Protein AF-A0A8J2WQ05-F1 (afdb_monomer)

Foldseek 3Di:
DDDDDDDDDDDDDDPPDDDDPPDDDPDDPPPLPQDQDAWDWDFLVRDDLPWDFAWAKKWKFKDFDDPPSYPPVDDPDPDDDDDDSVLQTFIWIWIDGPVDQKIKIKWWADDPQKITITMTIDGCVSCVSVVSTGTFDMFTGTPNRLSVLLVPQDMGGDDRLDCHHGLNSVVSSVVSRCVVGVDDGDDDPVSVPSPDD

Radius of gyration: 22.78 Å; Cα contacts (8 Å, |Δi|>4): 275; chains: 1; bounding box: 59×66×61 Å

Mean predicted aligned error: 13.57 Å

Structure (mmCIF, N/CA/C/O backbone):
data_AF-A0A8J2WQ05-F1
#
_entry.id   AF-A0A8J2WQ05-F1
#
loop_
_atom_site.group_PDB
_atom_site.id
_atom_site.type_symbol
_atom_site.label_atom_id
_atom_site.label_alt_id
_atom_site.label_comp_id
_atom_site.label_asym_id
_atom_site.label_entity_id
_atom_site.label_seq_id
_atom_site.pdbx_PDB_ins_code
_atom_site.Cartn_x
_atom_site.Cartn_y
_atom_site.Cartn_z
_atom_site.occupancy
_atom_site.B_iso_or_equiv
_atom_site.auth_seq_id
_atom_site.auth_comp_id
_atom_site.auth_asym_id
_atom_site.auth_atom_id
_atom_site.pdbx_PDB_model_num
ATOM 1 N N . MET A 1 1 ? -43.417 -48.782 31.337 1.00 37.72 1 MET A N 1
ATOM 2 C CA . MET A 1 1 ? -42.971 -50.070 30.764 1.00 37.72 1 MET A CA 1
ATOM 3 C C . MET A 1 1 ? -43.422 -50.055 29.315 1.00 37.72 1 MET A C 1
ATOM 5 O O . MET A 1 1 ? -44.623 -50.038 29.112 1.00 37.72 1 MET A O 1
ATOM 9 N N . GLY A 1 2 ? -42.560 -49.588 28.408 1.00 39.50 2 GLY A N 1
ATOM 10 C CA . GLY A 1 2 ? -41.888 -50.429 27.392 1.00 39.50 2 GLY A CA 1
ATOM 11 C C . GLY A 1 2 ? -42.752 -50.377 26.118 1.00 39.50 2 GLY A C 1
ATOM 12 O O . GLY A 1 2 ? -43.946 -50.593 26.223 1.00 39.50 2 GLY A O 1
ATOM 13 N N . ASP A 1 3 ? -42.324 -49.956 24.932 1.00 41.50 3 ASP A N 1
ATOM 14 C CA . ASP A 1 3 ? -41.034 -50.112 24.274 1.00 41.50 3 ASP A CA 1
ATOM 15 C C . ASP A 1 3 ? -40.793 -49.037 23.194 1.00 41.50 3 ASP A C 1
ATOM 17 O O . ASP A 1 3 ? -41.697 -48.332 22.746 1.00 41.50 3 ASP A O 1
ATOM 21 N N . PHE A 1 4 ? -39.521 -48.939 22.814 1.00 48.03 4 PHE A N 1
ATOM 22 C CA . PHE A 1 4 ? -38.894 -48.046 21.837 1.00 48.03 4 PHE A CA 1
ATOM 23 C C . PHE A 1 4 ? -39.338 -48.259 20.368 1.00 48.03 4 PHE A C 1
ATOM 25 O O . PHE A 1 4 ? -39.727 -49.365 19.993 1.00 48.03 4 PHE A O 1
ATOM 32 N N . PRO A 1 5 ? -39.157 -47.251 19.485 1.00 52.31 5 PRO A N 1
ATOM 33 C CA . PRO A 1 5 ? -39.332 -47.395 18.038 1.00 52.31 5 PRO A CA 1
ATOM 34 C C . PRO A 1 5 ? -38.103 -48.025 17.347 1.00 52.31 5 PRO A C 1
ATOM 36 O O . PRO A 1 5 ? -36.953 -47.713 17.665 1.00 52.31 5 PRO A O 1
ATOM 39 N N . GLN A 1 6 ? -38.345 -48.876 16.343 1.00 49.44 6 GLN A N 1
ATOM 40 C CA . GLN A 1 6 ? -37.320 -49.448 15.460 1.00 49.44 6 GLN A CA 1
ATOM 41 C C . GLN A 1 6 ? -37.088 -48.576 14.203 1.00 49.44 6 GLN A C 1
ATOM 43 O O . GLN A 1 6 ? -38.026 -48.297 13.466 1.00 49.44 6 GLN A O 1
ATOM 48 N N . LYS A 1 7 ? -35.823 -48.139 14.028 1.00 41.56 7 LYS A N 1
ATOM 49 C CA . LYS A 1 7 ? -34.893 -48.278 12.865 1.00 41.56 7 LYS A CA 1
ATOM 50 C C . LYS A 1 7 ? -35.481 -48.422 11.439 1.00 41.56 7 LYS A C 1
ATOM 52 O O . LYS A 1 7 ? -36.446 -49.139 11.263 1.00 41.56 7 LYS A O 1
ATOM 57 N N . LEU A 1 8 ? -34.857 -48.015 10.323 1.00 40.94 8 LEU A N 1
ATOM 58 C CA . LEU A 1 8 ? -33.677 -47.232 9.884 1.00 40.94 8 LEU A CA 1
ATOM 59 C C . LEU A 1 8 ? -33.658 -47.346 8.327 1.00 40.94 8 LEU A C 1
ATOM 61 O O . LEU A 1 8 ? -34.242 -48.289 7.802 1.00 40.94 8 LEU A O 1
ATOM 65 N N . LEU A 1 9 ? -32.852 -46.502 7.654 1.00 36.91 9 LEU A N 1
ATOM 66 C CA . LEU A 1 9 ? -32.380 -46.565 6.241 1.00 36.91 9 LEU A CA 1
ATOM 67 C C . LEU A 1 9 ? -33.415 -46.141 5.184 1.00 36.91 9 LEU A C 1
ATOM 69 O O . LEU A 1 9 ? -34.510 -46.674 5.135 1.00 36.91 9 L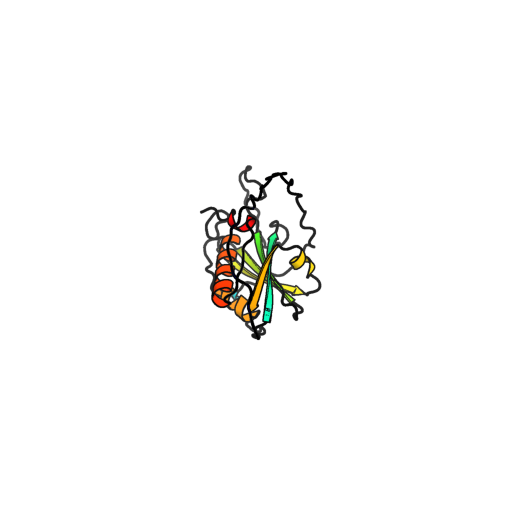EU A O 1
ATOM 73 N N . GLY A 1 10 ? -33.189 -45.134 4.336 1.00 30.39 10 GLY A N 1
ATOM 74 C CA . GLY A 1 10 ? -32.087 -44.890 3.381 1.00 30.39 10 GLY A CA 1
ATOM 75 C C . GLY A 1 10 ? -32.797 -44.716 2.014 1.00 30.39 10 GLY A C 1
ATOM 76 O O . GLY A 1 10 ? -33.845 -45.310 1.819 1.00 30.39 10 GLY A O 1
ATOM 77 N N . SER A 1 11 ? -32.448 -43.901 1.026 1.00 36.59 11 SER A N 1
ATOM 78 C CA . SER A 1 11 ? -31.229 -43.215 0.642 1.00 36.59 11 SER A CA 1
ATOM 79 C C . SER A 1 11 ? -31.604 -42.105 -0.353 1.00 36.59 11 SER A C 1
ATOM 81 O O . SER A 1 11 ? -32.565 -42.209 -1.109 1.00 36.59 11 SER A O 1
ATOM 83 N N . SER A 1 12 ? -30.787 -41.060 -0.328 1.00 40.50 12 SER A N 1
ATOM 84 C CA . SER A 1 12 ? -30.599 -39.981 -1.300 1.00 40.50 12 SER A CA 1
ATOM 85 C C . SER A 1 12 ? -30.808 -40.343 -2.779 1.00 40.50 12 SER A C 1
ATOM 87 O O . SER A 1 12 ? -30.157 -41.268 -3.247 1.00 40.50 12 SER A O 1
ATOM 89 N N . VAL A 1 13 ? -31.587 -39.532 -3.514 1.00 41.53 13 VAL A N 1
ATOM 90 C CA . VAL A 1 13 ? -31.216 -38.966 -4.832 1.00 41.53 13 VAL A CA 1
ATOM 91 C C . VAL A 1 13 ? -32.010 -37.663 -5.039 1.00 41.53 13 VAL A C 1
ATOM 93 O O . VAL A 1 13 ? -33.186 -37.694 -5.387 1.00 41.53 13 VAL A O 1
ATOM 96 N N . ALA A 1 14 ? -31.372 -36.503 -4.873 1.00 37.69 14 ALA A N 1
ATOM 97 C CA . ALA A 1 14 ? -31.880 -35.243 -5.419 1.00 37.69 14 ALA A CA 1
ATOM 98 C C . ALA A 1 14 ? -30.889 -34.745 -6.477 1.00 37.69 14 ALA A C 1
ATOM 100 O O . ALA A 1 14 ? -29.823 -34.213 -6.168 1.00 37.69 14 ALA A O 1
ATOM 101 N N . ILE A 1 15 ? -31.237 -34.982 -7.742 1.00 38.59 15 ILE A N 1
ATOM 102 C CA . ILE A 1 15 ? -30.511 -34.507 -8.921 1.00 38.59 15 ILE A CA 1
ATOM 103 C C . ILE A 1 15 ? -30.687 -32.988 -8.987 1.00 38.59 15 ILE A C 1
ATOM 105 O O . ILE A 1 15 ? -31.732 -32.481 -9.396 1.00 38.59 15 ILE A O 1
ATOM 109 N N . SER A 1 16 ? -29.658 -32.258 -8.565 1.00 35.47 16 SER A N 1
ATOM 110 C CA . SER A 1 16 ? -29.589 -30.808 -8.715 1.00 35.47 16 SER A CA 1
ATOM 111 C C . SER A 1 16 ? -29.276 -30.475 -10.175 1.00 35.47 16 SER A C 1
ATOM 113 O O . SER A 1 16 ? -28.138 -30.589 -10.635 1.00 35.47 16 SER A O 1
ATOM 115 N N . LYS A 1 17 ? -30.310 -30.109 -10.938 1.00 36.25 17 LYS A N 1
ATOM 116 C CA . LYS A 1 17 ? -30.168 -29.567 -12.292 1.00 36.25 17 LYS A CA 1
ATOM 117 C C . LYS A 1 17 ? -29.554 -28.165 -12.197 1.00 36.25 17 LYS A C 1
ATOM 119 O O . LYS A 1 17 ? -30.262 -27.189 -11.970 1.00 36.25 17 LYS A O 1
ATOM 124 N N . ARG A 1 18 ? -28.234 -28.061 -12.385 1.00 33.59 18 ARG A N 1
ATOM 125 C CA . ARG A 1 18 ? -27.563 -26.789 -12.695 1.00 33.59 18 ARG A CA 1
ATOM 126 C C . ARG A 1 18 ? -27.968 -26.355 -14.102 1.00 33.59 18 ARG A C 1
ATOM 128 O O . ARG A 1 18 ? -27.477 -26.900 -15.084 1.00 33.59 18 ARG A O 1
ATOM 135 N N . VAL A 1 19 ? -28.847 -25.363 -14.186 1.00 34.56 19 VAL A N 1
ATOM 136 C CA . VAL A 1 19 ? -29.020 -24.556 -15.395 1.00 34.56 19 VAL A CA 1
ATOM 137 C C . VAL A 1 19 ? -27.976 -23.447 -15.335 1.00 34.56 19 VAL A C 1
ATOM 139 O O . VAL A 1 19 ? -28.086 -22.510 -14.548 1.00 34.56 19 VAL A O 1
ATOM 142 N N . VAL A 1 20 ? -26.923 -23.601 -16.132 1.00 36.31 20 VAL A N 1
ATOM 143 C CA . VAL A 1 20 ? -25.937 -22.556 -16.417 1.00 36.31 20 VAL A CA 1
ATOM 144 C C . VAL A 1 20 ? -26.553 -21.646 -17.474 1.00 36.31 20 VAL A C 1
ATOM 146 O O . VAL A 1 20 ? -26.468 -21.929 -18.663 1.00 36.31 20 VAL A O 1
ATOM 149 N N . ASN A 1 21 ? -27.198 -20.563 -17.044 1.00 29.91 21 ASN A N 1
ATOM 150 C CA . ASN A 1 21 ? -27.416 -19.417 -17.920 1.00 29.91 21 ASN A CA 1
ATOM 151 C C . ASN A 1 21 ? -26.244 -18.459 -17.719 1.00 29.91 21 ASN A C 1
ATOM 153 O O . ASN A 1 21 ? -26.257 -17.599 -16.840 1.00 29.91 21 ASN A O 1
ATOM 157 N N . SER A 1 22 ? -25.210 -18.651 -18.540 1.00 39.16 22 SER A N 1
ATOM 158 C CA . SER A 1 22 ? -24.168 -17.659 -18.769 1.00 39.16 22 SER A CA 1
ATOM 159 C C . SER A 1 22 ? -24.779 -16.493 -19.545 1.00 39.16 22 SER A C 1
ATOM 161 O O . SER A 1 22 ? -24.789 -16.479 -20.776 1.00 39.16 22 SER A O 1
ATOM 163 N N . ILE A 1 23 ? -25.312 -15.514 -18.824 1.00 40.22 23 ILE A N 1
ATOM 164 C CA . ILE A 1 23 ? -25.511 -14.186 -19.389 1.00 40.22 23 ILE A CA 1
ATOM 165 C C . ILE A 1 23 ? -24.271 -13.396 -19.001 1.00 40.22 23 ILE A C 1
ATOM 167 O O . ILE A 1 23 ? -24.084 -13.016 -17.847 1.00 40.22 23 ILE A O 1
ATOM 171 N N . PHE A 1 24 ? -23.394 -13.248 -19.991 1.00 37.38 24 PHE A N 1
ATOM 172 C CA . PHE A 1 24 ? -22.322 -12.269 -20.020 1.00 37.38 24 PHE A CA 1
ATOM 173 C C . PHE A 1 24 ? -22.867 -10.930 -19.520 1.00 37.38 24 PHE A C 1
ATOM 175 O O . PHE A 1 24 ? -23.672 -10.290 -20.194 1.00 37.38 24 PHE A O 1
ATOM 182 N N . SER A 1 25 ? -22.433 -10.523 -18.331 1.00 29.38 25 SER A N 1
ATOM 183 C CA . SER A 1 25 ? -22.602 -9.149 -17.877 1.00 29.38 25 SER A CA 1
ATOM 184 C C . SER A 1 25 ? -21.551 -8.319 -18.618 1.00 29.38 25 SER A C 1
ATOM 186 O O . SER A 1 25 ? -20.358 -8.591 -18.447 1.00 29.38 25 SER A O 1
ATOM 188 N N . PRO A 1 26 ? -21.929 -7.356 -19.476 1.00 32.28 26 PRO A N 1
ATOM 189 C CA . PRO A 1 26 ? -20.953 -6.450 -20.049 1.00 32.28 26 PRO A CA 1
ATOM 190 C C . PRO A 1 26 ? -20.402 -5.608 -18.899 1.00 32.28 26 PRO A C 1
ATOM 192 O O . PRO A 1 26 ? -21.154 -4.966 -18.167 1.00 32.28 26 PRO A O 1
ATOM 195 N N . TYR A 1 27 ? -19.086 -5.672 -18.708 1.00 32.84 27 TYR A N 1
ATOM 196 C CA . TYR A 1 27 ? -18.364 -4.875 -17.728 1.00 32.84 27 TYR A CA 1
ATOM 197 C C . TYR A 1 27 ? -18.706 -3.400 -17.932 1.00 32.84 27 TYR A C 1
ATOM 199 O O . TYR A 1 27 ? -18.251 -2.768 -18.886 1.00 32.84 27 TYR A O 1
ATOM 207 N N . SER A 1 28 ? -19.513 -2.857 -17.024 1.00 29.83 28 SER A N 1
ATOM 208 C CA . SER A 1 28 ? -19.658 -1.421 -16.874 1.00 29.83 28 SER A CA 1
ATOM 209 C C . SER A 1 28 ? -18.304 -0.917 -16.393 1.00 29.83 28 SER A C 1
ATOM 211 O O . SER A 1 28 ? -17.875 -1.235 -15.285 1.00 29.83 28 SER A O 1
ATOM 213 N N . SER A 1 29 ? -17.589 -0.201 -17.255 1.00 34.53 29 SER A N 1
ATOM 214 C CA . SER A 1 29 ? -16.409 0.567 -16.884 1.00 34.53 29 SER A CA 1
ATOM 215 C C . SER A 1 29 ? -16.844 1.633 -15.883 1.00 34.53 29 SER A C 1
ATOM 217 O O . SER A 1 29 ? -17.207 2.749 -16.260 1.00 34.53 29 SER A O 1
ATOM 219 N N . SER A 1 30 ? -16.867 1.278 -14.602 1.00 30.98 30 SER A N 1
ATOM 220 C CA . SER A 1 30 ? -17.013 2.230 -13.516 1.00 30.98 30 SER A CA 1
ATOM 221 C C . SER A 1 30 ? -15.776 3.116 -13.536 1.00 30.98 30 SER A C 1
ATOM 223 O O . SER A 1 30 ? -14.727 2.751 -13.009 1.00 30.98 30 SER A O 1
ATOM 225 N N . GLN A 1 31 ? -15.899 4.266 -14.203 1.00 39.84 31 GLN A N 1
ATOM 226 C CA . GLN A 1 31 ? -15.017 5.407 -14.013 1.00 39.84 31 GLN A CA 1
ATOM 227 C C . GLN A 1 31 ? -14.812 5.567 -12.506 1.00 39.84 31 GLN A C 1
ATOM 229 O O . GLN A 1 31 ? -15.774 5.824 -11.773 1.00 39.84 31 GLN A O 1
ATOM 234 N N . SER A 1 32 ? -13.579 5.356 -12.044 1.00 45.50 32 SER A N 1
ATOM 235 C CA . SER A 1 32 ? -13.172 5.588 -10.661 1.00 45.50 32 SER A CA 1
ATOM 236 C C . SER A 1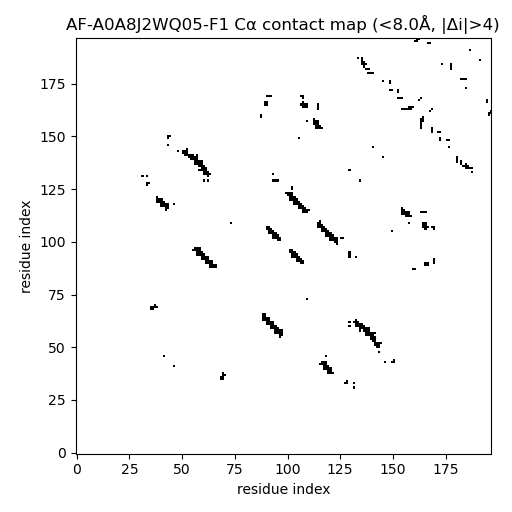 32 ? -13.363 7.078 -10.359 1.00 45.50 32 SER A C 1
ATOM 238 O O . SER A 1 32 ? -12.454 7.888 -10.488 1.00 45.50 32 SER A O 1
ATOM 240 N N . SER A 1 33 ? -14.573 7.456 -9.951 1.00 49.34 33 SER A N 1
ATOM 241 C CA . SER A 1 33 ? -14.973 8.808 -9.544 1.00 49.34 33 SER A CA 1
ATOM 242 C C . SER A 1 33 ? -14.562 9.065 -8.088 1.00 49.34 33 SER A C 1
ATOM 244 O O 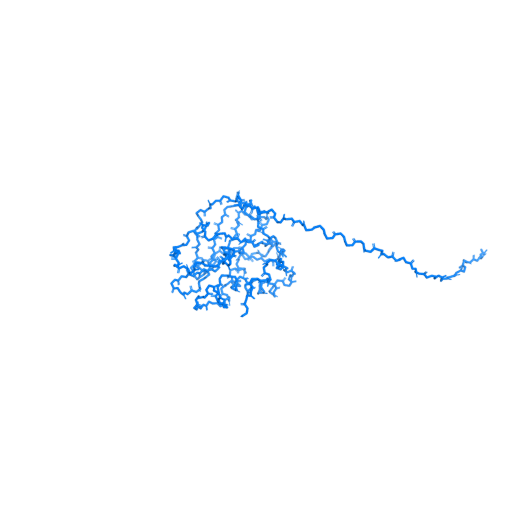. SER A 1 33 ? -15.306 9.603 -7.266 1.00 49.34 33 SER A O 1
ATOM 246 N N . ALA A 1 34 ? -13.371 8.596 -7.723 1.00 53.00 34 ALA A N 1
ATOM 247 C CA . ALA A 1 34 ? -12.722 8.953 -6.475 1.00 53.00 34 ALA A CA 1
ATOM 248 C C . ALA A 1 34 ? -11.958 10.273 -6.690 1.00 53.00 34 ALA A C 1
ATOM 250 O O . ALA A 1 34 ? -11.283 10.413 -7.710 1.00 53.00 34 ALA A O 1
ATOM 251 N N . PRO A 1 35 ? -12.050 11.243 -5.764 1.00 54.47 35 PRO A N 1
ATOM 252 C CA . PRO A 1 35 ? -11.399 12.538 -5.924 1.00 54.47 35 PRO A CA 1
ATOM 253 C C . PRO A 1 35 ? -9.880 12.384 -6.087 1.00 54.47 35 PRO A C 1
ATOM 255 O O . PRO A 1 35 ? -9.244 11.607 -5.368 1.00 54.47 35 PRO A O 1
ATOM 258 N N . SER A 1 36 ? -9.297 13.140 -7.022 1.00 55.56 36 SER A N 1
ATOM 259 C CA . SER A 1 36 ? -7.845 13.241 -7.180 1.00 55.56 36 SER A CA 1
ATOM 260 C C . SER A 1 36 ? -7.260 13.919 -5.943 1.00 55.56 36 SER A C 1
ATOM 262 O O . SER A 1 36 ? -7.611 15.062 -5.638 1.00 55.56 36 SER A O 1
ATOM 264 N N . LEU A 1 37 ? -6.365 13.240 -5.232 1.00 61.91 37 LEU A N 1
ATOM 265 C CA . LEU A 1 37 ? -5.741 13.774 -4.029 1.00 61.91 37 LEU A CA 1
ATOM 266 C C . LEU A 1 37 ? -4.264 14.025 -4.272 1.00 61.91 37 LEU A C 1
ATOM 268 O O . LEU A 1 37 ? -3.523 13.135 -4.673 1.00 61.91 37 LEU A O 1
ATOM 272 N N . LYS A 1 38 ? -3.821 15.246 -3.968 1.00 65.69 38 LYS A N 1
ATOM 273 C CA . LYS A 1 38 ? -2.395 15.565 -3.885 1.00 65.69 38 LYS A CA 1
ATOM 274 C C . LYS A 1 38 ? -1.851 15.003 -2.576 1.00 65.69 38 LYS A C 1
ATOM 276 O O . LYS A 1 38 ? -1.722 15.727 -1.592 1.00 65.69 38 LYS A O 1
ATOM 281 N N . VAL A 1 39 ? -1.589 13.701 -2.550 1.00 72.19 39 VAL A N 1
ATOM 282 C CA . VAL A 1 39 ? -0.964 13.045 -1.401 1.00 72.19 39 VAL A CA 1
ATOM 283 C C . VAL A 1 39 ? 0.538 12.991 -1.627 1.00 72.19 39 VAL A C 1
ATOM 285 O O . VAL A 1 39 ? 1.003 12.605 -2.696 1.00 72.19 39 VAL A O 1
ATOM 288 N N . LYS A 1 40 ? 1.313 13.387 -0.616 1.00 82.88 40 LYS A N 1
ATOM 289 C CA . LYS A 1 40 ? 2.764 13.215 -0.646 1.00 82.88 40 LYS A CA 1
ATOM 290 C C . LYS A 1 40 ? 3.098 11.779 -0.257 1.00 82.88 40 LYS A C 1
ATOM 292 O O . LYS A 1 40 ? 2.884 11.383 0.889 1.00 82.88 40 LYS A O 1
ATOM 297 N N . VAL A 1 41 ? 3.652 11.036 -1.203 1.00 85.62 41 VAL A N 1
ATOM 298 C CA . VAL A 1 41 ? 4.256 9.728 -0.955 1.00 85.62 41 VAL A CA 1
ATOM 299 C C . VAL A 1 41 ? 5.657 9.956 -0.396 1.00 85.62 41 VAL A C 1
ATOM 301 O O . VAL A 1 41 ? 6.418 10.775 -0.912 1.00 85.62 41 VAL A O 1
ATOM 304 N N . VAL A 1 42 ? 5.982 9.274 0.696 1.00 90.31 42 VAL A N 1
ATOM 305 C CA . VAL A 1 42 ? 7.296 9.320 1.348 1.00 90.31 42 VAL A CA 1
ATOM 306 C C . VAL A 1 42 ? 7.961 7.962 1.163 1.00 90.31 42 VAL A C 1
ATOM 308 O O . VAL A 1 42 ? 7.307 6.938 1.368 1.00 90.31 42 VAL A O 1
ATOM 311 N N . LYS A 1 43 ? 9.245 7.933 0.788 1.00 93.50 43 LYS A N 1
ATOM 312 C CA . LYS A 1 43 ? 9.999 6.678 0.640 1.00 93.50 43 LYS A CA 1
ATOM 313 C C . LYS A 1 43 ? 10.005 5.898 1.954 1.00 93.50 43 LYS A C 1
ATOM 315 O O . LYS A 1 43 ? 10.039 6.492 3.034 1.00 93.50 43 LYS A O 1
ATOM 320 N N . LEU A 1 44 ? 9.979 4.565 1.891 1.00 93.19 44 LEU A N 1
ATOM 321 C CA . LEU A 1 44 ? 9.905 3.738 3.107 1.00 93.19 44 LEU A CA 1
ATOM 322 C C . LEU A 1 44 ? 11.084 3.979 4.062 1.00 93.19 44 LEU A C 1
ATOM 324 O O . LEU A 1 44 ? 10.900 3.936 5.277 1.00 93.19 44 LEU A O 1
ATOM 328 N N . GLN A 1 45 ? 12.272 4.270 3.528 1.00 89.94 45 GLN A N 1
ATOM 329 C CA . GLN A 1 45 ? 13.485 4.556 4.303 1.00 89.94 45 GLN A CA 1
ATOM 330 C C . GLN A 1 45 ? 13.429 5.920 5.007 1.00 89.94 45 GLN A C 1
ATOM 332 O O . GLN A 1 45 ? 14.103 6.125 6.009 1.00 89.94 45 GLN A O 1
ATOM 337 N N . GLU A 1 46 ? 12.605 6.839 4.505 1.00 90.75 46 GLU A N 1
ATOM 338 C CA . GLU A 1 46 ? 12.399 8.179 5.065 1.00 90.75 46 GLU A CA 1
ATOM 339 C C . GLU A 1 46 ? 11.205 8.224 6.035 1.00 90.75 46 GLU A C 1
ATOM 341 O O . GLU A 1 46 ? 10.920 9.258 6.641 1.00 90.75 46 GLU A O 1
ATOM 346 N N . CYS A 1 47 ? 10.469 7.116 6.185 1.00 87.06 47 CYS A N 1
ATOM 347 C CA . CYS A 1 47 ? 9.321 7.053 7.079 1.00 87.06 47 CYS A CA 1
ATOM 348 C C . CYS A 1 47 ? 9.780 6.971 8.549 1.00 87.06 47 CYS A C 1
ATOM 350 O O . CYS A 1 47 ? 10.458 6.009 8.917 1.00 87.06 47 CYS A O 1
ATOM 352 N N . PRO A 1 48 ? 9.376 7.920 9.418 1.00 76.62 48 PRO A N 1
ATOM 353 C CA . PRO A 1 48 ? 9.788 7.930 10.821 1.00 76.62 48 PRO A CA 1
ATOM 354 C C . PRO A 1 48 ? 9.166 6.760 11.589 1.00 76.62 48 PRO A C 1
ATOM 356 O O . PRO A 1 48 ? 7.996 6.461 11.397 1.00 76.62 48 PRO A O 1
ATOM 359 N N . GLU A 1 49 ? 9.884 6.144 12.528 1.00 64.50 49 GLU A N 1
ATOM 360 C CA . GLU A 1 49 ? 9.391 4.980 13.293 1.00 64.50 49 GLU A CA 1
ATOM 361 C C . GLU A 1 49 ? 8.341 5.301 14.377 1.00 64.50 49 GLU A C 1
ATOM 363 O O . GLU A 1 49 ? 7.961 4.420 15.147 1.00 64.50 49 GLU A O 1
ATOM 368 N N . ILE A 1 50 ? 7.838 6.541 14.447 1.00 68.31 50 ILE A N 1
ATOM 369 C CA . ILE A 1 50 ? 6.899 7.026 15.481 1.00 68.31 50 ILE A CA 1
ATOM 370 C C . ILE A 1 50 ? 5.465 6.537 15.200 1.00 68.31 50 ILE A C 1
ATOM 372 O O . ILE A 1 50 ? 4.492 7.290 15.225 1.00 68.31 50 ILE A O 1
ATOM 376 N N . PHE A 1 51 ? 5.325 5.256 14.877 1.00 72.62 51 PHE A N 1
ATOM 377 C CA . PHE A 1 51 ? 4.038 4.616 14.689 1.00 72.62 51 PHE A CA 1
ATOM 378 C C . PHE A 1 51 ? 3.567 3.980 15.976 1.00 72.62 51 PHE A C 1
ATOM 380 O O . PHE A 1 51 ? 4.325 3.348 16.712 1.00 72.62 51 PHE A O 1
ATOM 387 N N . ASP A 1 52 ? 2.264 4.098 16.182 1.00 79.88 52 ASP A N 1
ATOM 388 C CA . ASP A 1 52 ? 1.562 3.264 17.129 1.00 79.88 52 ASP A CA 1
ATOM 389 C C . ASP A 1 52 ? 1.847 1.783 16.823 1.00 79.88 52 ASP A C 1
ATOM 391 O O . ASP A 1 52 ? 1.620 1.299 15.709 1.00 79.88 52 ASP A O 1
ATOM 395 N N . GLY A 1 53 ? 2.408 1.093 17.815 1.00 83.94 53 GLY A N 1
ATOM 396 C CA . GLY A 1 53 ? 2.753 -0.320 17.741 1.00 83.94 53 GLY A CA 1
ATOM 397 C C . GLY A 1 53 ? 1.604 -1.249 18.121 1.00 83.94 53 GLY A C 1
ATOM 398 O O . GLY A 1 53 ? 1.768 -2.456 17.972 1.00 83.94 53 GLY A O 1
ATOM 399 N N . GLN A 1 54 ? 0.471 -0.720 18.600 1.00 89.69 54 GLN A N 1
ATOM 400 C CA . GLN A 1 54 ? -0.644 -1.523 19.099 1.00 89.69 54 GLN A CA 1
ATOM 401 C C . GLN A 1 54 ? -1.363 -2.250 17.956 1.00 89.69 54 GLN A C 1
ATOM 403 O O . GLN A 1 54 ? -1.947 -1.587 17.087 1.00 89.69 54 GLN A O 1
ATOM 408 N N . PRO A 1 55 ? -1.356 -3.598 17.943 1.00 92.25 55 PRO A N 1
ATOM 409 C CA . PRO A 1 55 ? -2.098 -4.367 16.959 1.00 92.25 55 PRO A CA 1
ATOM 410 C C . PRO A 1 55 ? -3.604 -4.170 17.119 1.00 92.25 55 PRO A C 1
ATOM 412 O O . PRO A 1 55 ? -4.135 -4.113 18.227 1.00 92.25 55 PRO A O 1
ATOM 415 N N . ARG A 1 56 ? -4.300 -4.067 15.994 1.00 93.50 56 ARG A N 1
ATOM 416 C CA . ARG A 1 56 ? -5.751 -3.899 15.910 1.00 93.50 56 ARG A CA 1
ATOM 417 C C . ARG A 1 56 ? -6.240 -4.364 14.548 1.00 93.50 56 ARG A C 1
ATOM 419 O O . ARG A 1 56 ? -5.447 -4.626 13.646 1.00 93.50 56 ARG A O 1
ATOM 426 N N . GLU A 1 57 ? -7.554 -4.445 14.406 1.00 94.06 57 GLU A N 1
ATOM 427 C CA . GLU A 1 57 ? -8.169 -4.744 13.122 1.00 94.06 57 GLU A CA 1
ATOM 428 C C . GLU A 1 57 ? -7.758 -3.704 12.065 1.00 94.06 57 GLU A C 1
ATOM 430 O O . GLU A 1 57 ? -7.927 -2.496 12.261 1.00 94.06 57 GLU A O 1
ATOM 435 N N . ALA A 1 58 ? -7.225 -4.189 10.948 1.00 94.69 58 ALA A N 1
ATOM 436 C CA . ALA A 1 58 ? -6.914 -3.423 9.756 1.00 94.69 58 ALA A CA 1
ATOM 437 C C . ALA A 1 58 ? -7.655 -4.032 8.568 1.00 94.69 58 ALA A C 1
ATOM 439 O O . ALA A 1 58 ? -7.525 -5.223 8.280 1.00 94.69 58 ALA A O 1
ATOM 440 N N . LYS A 1 59 ? -8.419 -3.202 7.867 1.00 95.12 59 LYS A N 1
ATOM 441 C CA . LYS A 1 59 ? -9.104 -3.555 6.628 1.00 9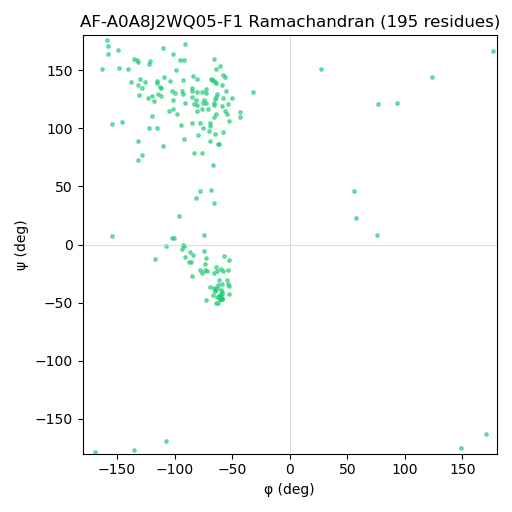5.12 59 LYS A CA 1
ATOM 442 C C . LYS A 1 59 ? -8.205 -3.189 5.458 1.00 95.12 59 LYS A C 1
ATOM 444 O O . LYS A 1 59 ? -7.692 -2.069 5.402 1.00 95.12 59 LYS A O 1
ATOM 449 N N . LEU A 1 60 ? -8.011 -4.137 4.551 1.00 95.31 60 LEU A N 1
ATOM 450 C CA . LEU A 1 60 ? -7.115 -4.021 3.411 1.00 95.31 60 LEU A CA 1
ATOM 451 C C . LEU A 1 60 ? -7.926 -4.000 2.116 1.00 95.31 60 LEU A C 1
ATOM 453 O O . LEU A 1 60 ? -8.837 -4.809 1.928 1.00 95.31 60 LEU A O 1
ATOM 457 N N . ALA A 1 61 ? -7.572 -3.091 1.216 1.00 93.31 61 ALA A N 1
ATOM 458 C CA . ALA A 1 61 ? -8.127 -3.021 -0.128 1.00 93.31 61 ALA A CA 1
ATOM 459 C C . ALA A 1 61 ? -7.031 -2.667 -1.135 1.00 93.31 61 ALA A C 1
ATOM 461 O O . ALA A 1 61 ? -6.070 -1.981 -0.789 1.00 93.31 61 ALA A O 1
ATOM 462 N N . ILE A 1 62 ? -7.174 -3.112 -2.378 1.00 91.25 62 ILE A N 1
ATOM 463 C CA . ILE A 1 62 ? -6.286 -2.725 -3.471 1.00 91.25 62 ILE A CA 1
ATOM 464 C C . ILE A 1 62 ? -6.968 -1.637 -4.274 1.00 91.25 62 ILE A C 1
ATOM 466 O O . ILE A 1 62 ? -8.118 -1.764 -4.691 1.00 91.25 62 ILE A O 1
ATOM 470 N N . ARG A 1 63 ? -6.233 -0.560 -4.514 1.00 87.75 63 ARG A N 1
ATOM 471 C CA . ARG A 1 63 ? -6.642 0.461 -5.460 1.00 87.75 63 ARG A CA 1
ATOM 472 C C . ARG A 1 63 ? -5.804 0.317 -6.717 1.00 87.75 63 ARG A C 1
ATOM 474 O O . ARG A 1 63 ? -4.598 0.546 -6.676 1.00 87.75 63 ARG A O 1
ATOM 481 N N . ALA A 1 64 ? -6.453 -0.034 -7.822 1.00 83.19 64 ALA A N 1
ATOM 482 C CA . ALA A 1 64 ? -5.886 0.172 -9.145 1.00 83.19 64 ALA A CA 1
ATOM 483 C C . ALA A 1 64 ? -6.162 1.621 -9.557 1.00 83.19 64 ALA A C 1
ATOM 485 O O . ALA A 1 64 ? -7.317 2.051 -9.583 1.00 83.19 64 ALA A O 1
ATOM 486 N N . THR A 1 65 ? -5.117 2.392 -9.828 1.00 67.69 65 THR A N 1
ATOM 487 C CA . THR A 1 65 ? -5.251 3.738 -10.385 1.00 67.69 65 THR A CA 1
ATOM 488 C C . THR A 1 65 ? -4.775 3.768 -11.824 1.00 67.69 65 THR A C 1
ATOM 490 O O . THR A 1 65 ? -3.788 3.128 -12.191 1.00 67.69 65 THR A O 1
ATOM 493 N N . ASP A 1 66 ? -5.459 4.581 -12.618 1.00 54.59 66 ASP A N 1
ATOM 494 C CA . ASP A 1 66 ? -4.837 5.255 -13.742 1.00 54.59 66 ASP A CA 1
ATOM 495 C C . ASP A 1 6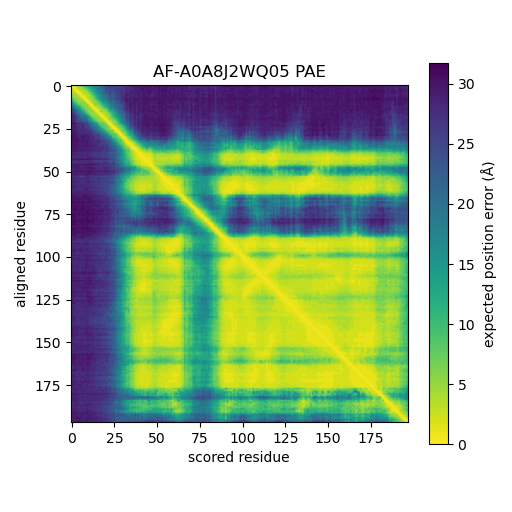6 ? -3.631 6.056 -13.219 1.00 54.59 66 ASP A C 1
ATOM 497 O O . ASP A 1 66 ? -3.708 6.751 -12.202 1.00 54.59 66 ASP A O 1
ATOM 501 N N . LEU A 1 67 ? -2.483 5.918 -13.887 1.00 44.88 67 LEU A N 1
ATOM 502 C CA . LEU A 1 67 ? -1.197 6.536 -13.523 1.00 44.88 67 LEU A CA 1
ATOM 503 C C . LEU A 1 67 ? -1.281 8.067 -13.308 1.00 44.88 67 LEU A C 1
ATOM 505 O O . LEU A 1 67 ? -0.369 8.669 -12.748 1.00 44.88 67 LEU A O 1
ATOM 509 N N . GLU A 1 68 ? -2.380 8.707 -13.714 1.00 39.69 68 GLU A N 1
ATOM 510 C CA . GLU A 1 68 ? -2.621 10.144 -13.585 1.00 39.69 68 GLU A CA 1
ATOM 511 C C . GLU A 1 68 ? -2.993 10.607 -12.165 1.00 39.69 68 GLU A C 1
ATOM 513 O O . GLU A 1 68 ? -2.764 11.772 -11.821 1.00 39.69 68 GLU A O 1
ATOM 518 N N . CYS A 1 69 ? -3.546 9.727 -11.319 1.00 41.88 69 CYS A N 1
ATOM 519 C CA . CYS A 1 69 ? -4.075 10.128 -10.007 1.00 41.88 69 CYS A CA 1
ATOM 520 C C . CYS A 1 69 ? -2.992 10.447 -8.963 1.00 41.88 69 CYS A C 1
ATOM 522 O O . CYS A 1 69 ? -3.277 11.120 -7.970 1.00 41.88 69 CYS A O 1
ATOM 524 N N . TRP A 1 70 ? -1.754 10.015 -9.198 1.00 49.47 70 TRP A N 1
ATOM 525 C CA . TRP A 1 70 ? -0.619 10.242 -8.313 1.00 49.47 70 TRP A CA 1
ATOM 526 C C . TRP A 1 70 ? 0.509 10.753 -9.189 1.00 49.47 70 TRP A C 1
ATOM 528 O O . TRP A 1 70 ? 1.275 9.973 -9.741 1.00 49.47 70 TRP A O 1
ATOM 538 N N . LYS A 1 71 ? 0.593 12.076 -9.369 1.00 39.16 71 LYS A N 1
ATOM 539 C CA . LYS A 1 71 ? 1.717 12.718 -10.066 1.00 39.16 71 LYS A CA 1
ATOM 540 C C . LYS A 1 71 ? 3.007 12.557 -9.249 1.00 39.16 71 LYS A C 1
ATOM 542 O O . LYS A 1 71 ? 3.543 13.526 -8.720 1.00 39.16 71 LYS A O 1
ATOM 547 N N . SER A 1 72 ? 3.503 11.329 -9.145 1.00 37.62 72 SER A N 1
ATOM 548 C CA . SER A 1 72 ? 4.931 11.078 -9.238 1.00 37.62 72 SER A CA 1
ATOM 549 C C . SER A 1 72 ? 5.380 11.656 -10.579 1.00 37.62 72 SER A C 1
ATOM 551 O O . SER A 1 72 ? 4.615 11.666 -11.543 1.00 37.62 72 SER A O 1
ATOM 553 N N . SER A 1 73 ? 6.579 12.213 -10.635 1.00 37.25 73 SER A N 1
ATOM 554 C CA . SER A 1 73 ? 7.190 12.895 -11.782 1.00 37.25 73 SER A CA 1
ATOM 555 C C . SER A 1 73 ? 7.470 11.981 -12.989 1.00 37.25 73 SER A C 1
ATOM 557 O O . SER A 1 73 ? 8.473 12.156 -13.679 1.00 37.25 73 SER A O 1
ATOM 559 N N . PHE A 1 74 ? 6.592 11.011 -13.242 1.00 40.69 74 PHE A N 1
ATOM 560 C CA . PHE A 1 74 ? 6.628 10.083 -14.353 1.00 40.69 74 PHE A CA 1
ATOM 561 C C . PHE A 1 74 ? 6.698 10.888 -15.647 1.00 40.69 74 PHE A C 1
ATOM 563 O O . PHE A 1 74 ? 5.774 11.622 -16.009 1.00 40.69 74 PHE A O 1
ATOM 570 N N . ARG A 1 75 ? 7.835 10.785 -16.334 1.00 40.25 75 ARG A N 1
ATOM 571 C CA . ARG A 1 75 ? 7.902 11.188 -17.731 1.00 40.25 75 ARG A CA 1
ATOM 572 C C . ARG A 1 75 ? 7.177 10.088 -18.496 1.00 40.25 75 ARG A C 1
ATOM 574 O O . ARG A 1 75 ? 7.554 8.930 -18.317 1.00 40.25 75 ARG A O 1
ATOM 581 N N . PRO A 1 76 ? 6.147 10.402 -19.296 1.00 40.00 76 PRO A N 1
ATOM 582 C CA . PRO A 1 76 ? 5.589 9.408 -20.190 1.00 40.00 76 PRO A CA 1
ATOM 583 C C . PRO A 1 76 ? 6.741 8.899 -21.055 1.00 40.00 76 PRO A C 1
ATOM 585 O O . PRO A 1 76 ? 7.364 9.670 -21.784 1.00 40.00 76 PRO A O 1
ATOM 588 N N . VAL A 1 77 ? 7.084 7.623 -20.897 1.00 45.16 77 VAL A N 1
ATOM 589 C CA . VAL A 1 77 ? 7.924 6.937 -21.869 1.00 45.16 77 VAL A CA 1
ATOM 590 C C . VAL A 1 77 ? 7.089 6.911 -23.142 1.00 45.16 77 VAL A C 1
ATOM 592 O O . VAL A 1 77 ? 5.931 6.502 -23.098 1.00 45.16 77 VAL A O 1
ATOM 595 N N . GLU A 1 78 ? 7.631 7.421 -24.245 1.00 39.84 78 GLU A N 1
ATOM 596 C CA . GLU A 1 78 ? 7.007 7.285 -25.560 1.00 39.84 78 GLU A CA 1
ATOM 597 C C . GLU A 1 78 ? 6.850 5.785 -25.853 1.00 39.84 78 GLU A C 1
ATOM 599 O O . GLU A 1 78 ? 7.809 5.111 -26.229 1.00 39.84 78 GLU A O 1
ATOM 604 N N . GLU A 1 79 ? 5.663 5.231 -25.589 1.00 49.31 79 GLU A N 1
ATOM 605 C CA . GLU A 1 79 ? 5.369 3.829 -25.863 1.00 49.31 79 GLU A CA 1
ATOM 606 C C . GLU A 1 79 ? 4.949 3.623 -27.327 1.00 49.31 79 GLU A C 1
ATOM 608 O O . GLU A 1 79 ? 4.263 4.465 -27.919 1.00 49.31 79 GLU A O 1
ATOM 613 N N . PRO A 1 80 ? 5.333 2.480 -27.924 1.00 41.88 80 PRO A N 1
ATOM 614 C CA . PRO A 1 80 ? 4.891 2.082 -29.249 1.00 41.88 80 PRO A CA 1
ATOM 615 C C . PRO A 1 80 ? 3.374 1.845 -29.270 1.00 41.88 80 PRO A C 1
ATOM 617 O O . PRO A 1 80 ? 2.780 1.250 -28.376 1.00 41.88 80 PRO A O 1
ATOM 620 N N . SER A 1 81 ? 2.759 2.311 -30.349 1.00 44.31 81 SER A N 1
ATOM 621 C CA . SER A 1 81 ? 1.331 2.560 -30.552 1.00 44.31 81 SER A CA 1
ATOM 622 C C . SER A 1 81 ? 0.400 1.331 -30.612 1.00 44.31 81 SER A C 1
ATOM 624 O O . SER A 1 81 ? -0.417 1.258 -31.528 1.00 44.31 81 SER A O 1
ATOM 626 N N . ASN A 1 82 ? 0.491 0.348 -29.704 1.00 47.03 82 ASN A N 1
ATOM 627 C CA . ASN A 1 82 ? -0.434 -0.802 -29.755 1.00 47.03 82 ASN A CA 1
ATOM 628 C C . ASN A 1 82 ? -0.727 -1.558 -28.446 1.00 47.03 82 ASN A C 1
ATOM 630 O O . ASN A 1 82 ? -1.385 -2.598 -28.487 1.00 47.03 82 ASN A O 1
ATOM 634 N N . THR A 1 83 ? -0.271 -1.085 -27.289 1.00 46.81 83 THR A N 1
ATOM 635 C CA . THR A 1 83 ? -0.634 -1.677 -25.993 1.00 46.81 83 THR A CA 1
ATOM 636 C C . THR A 1 83 ? -1.967 -1.101 -25.509 1.00 46.81 83 THR A C 1
ATOM 638 O O . THR A 1 83 ? -2.143 0.114 -25.468 1.00 46.81 83 THR A O 1
ATOM 641 N N . ASP A 1 84 ? -2.934 -1.969 -25.173 1.00 45.25 84 ASP A N 1
ATOM 642 C CA . ASP A 1 84 ? -4.199 -1.564 -24.538 1.00 45.25 84 ASP A CA 1
ATOM 643 C C . ASP A 1 84 ? -3.861 -0.671 -23.327 1.00 45.25 84 ASP A C 1
ATOM 645 O O . ASP A 1 84 ? -3.077 -1.103 -22.483 1.00 45.25 84 ASP A O 1
ATOM 649 N N . PRO A 1 85 ? -4.406 0.551 -23.198 1.00 43.50 85 PRO A N 1
ATOM 650 C CA . PRO A 1 85 ? -4.138 1.441 -22.063 1.00 43.50 85 PRO A CA 1
ATOM 651 C C . PRO A 1 85 ? -4.475 0.826 -20.689 1.00 43.50 85 PRO A C 1
ATOM 653 O O . PRO A 1 85 ? -4.081 1.364 -19.656 1.00 43.50 85 PRO A O 1
ATOM 656 N N . LYS A 1 86 ? -5.155 -0.330 -20.646 1.00 48.09 86 LYS A N 1
ATOM 657 C CA . LYS A 1 86 ? -5.303 -1.168 -19.444 1.00 48.09 86 LYS A CA 1
ATOM 658 C C . LYS A 1 86 ? -4.034 -1.928 -19.024 1.00 48.09 86 LYS A C 1
ATOM 660 O O . LYS A 1 86 ? -4.032 -2.501 -17.938 1.00 48.09 86 LYS A O 1
ATOM 665 N N . ALA A 1 87 ? -2.992 -1.982 -19.853 1.00 51.19 87 ALA A N 1
ATOM 666 C CA . ALA A 1 87 ? -1.888 -2.932 -19.708 1.00 51.19 87 ALA A CA 1
ATOM 667 C C . ALA A 1 87 ? -0.925 -2.625 -18.552 1.00 51.19 87 ALA A C 1
ATOM 669 O O . ALA A 1 87 ? -0.263 -3.541 -18.073 1.00 51.19 87 ALA A O 1
ATOM 670 N N . ILE A 1 88 ? -0.859 -1.383 -18.061 1.00 61.31 88 ILE A N 1
ATOM 671 C CA . ILE A 1 88 ? 0.036 -1.021 -16.951 1.00 61.31 88 ILE A CA 1
ATOM 672 C C . ILE A 1 88 ? -0.756 -0.230 -15.910 1.00 61.31 88 ILE A C 1
ATOM 674 O O . ILE A 1 88 ? -0.647 0.987 -15.781 1.00 61.31 88 ILE A O 1
ATOM 678 N N . GLN A 1 89 ? -1.619 -0.936 -15.182 1.00 72.69 89 GLN A N 1
ATOM 679 C CA . GLN A 1 89 ? -2.301 -0.362 -14.025 1.00 72.69 89 GLN A CA 1
ATOM 680 C C . GLN A 1 89 ? -1.323 -0.203 -12.868 1.00 72.69 89 GLN A C 1
ATOM 682 O O . GLN A 1 89 ? -0.610 -1.141 -12.511 1.00 72.69 89 GLN A O 1
ATOM 687 N N . HIS A 1 90 ? -1.347 0.958 -12.229 1.00 84.38 90 HIS A N 1
ATOM 688 C CA . HIS A 1 90 ? -0.610 1.164 -10.994 1.00 84.38 90 HIS A CA 1
ATOM 689 C C . HIS A 1 90 ? -1.438 0.683 -9.808 1.00 84.38 90 HIS A C 1
ATOM 691 O O . HIS A 1 90 ? -2.624 1.010 -9.721 1.00 84.38 90 HIS A O 1
ATOM 697 N N . TRP A 1 91 ? -0.845 -0.102 -8.908 1.00 89.62 91 TRP A N 1
ATOM 698 C CA . TRP A 1 91 ? -1.554 -0.650 -7.752 1.00 89.62 91 TRP A CA 1
ATOM 699 C C . TRP A 1 91 ? -0.988 -0.111 -6.441 1.00 89.62 91 TRP A C 1
ATOM 701 O O . TRP A 1 91 ? 0.225 -0.059 -6.241 1.00 89.62 91 TRP A O 1
ATOM 711 N N . ALA A 1 92 ? -1.891 0.207 -5.517 1.00 92.00 92 ALA A N 1
ATOM 712 C CA . ALA A 1 92 ? -1.563 0.581 -4.150 1.00 92.00 92 ALA A CA 1
ATOM 713 C C . ALA A 1 92 ? -2.406 -0.223 -3.152 1.00 92.00 92 ALA A C 1
ATOM 715 O O . ALA A 1 92 ? -3.599 -0.455 -3.368 1.00 92.00 92 ALA A O 1
ATOM 716 N N . LEU A 1 93 ? -1.803 -0.601 -2.024 1.00 94.69 93 LEU A N 1
ATOM 717 C CA . LEU A 1 93 ? -2.530 -1.120 -0.868 1.00 94.69 93 LEU A CA 1
ATOM 718 C C . LEU A 1 93 ? -3.095 0.055 -0.077 1.00 94.69 93 LEU A C 1
ATOM 720 O O . LEU A 1 93 ? -2.345 0.914 0.387 1.00 94.69 93 LEU A O 1
ATOM 724 N N . VAL A 1 94 ? -4.405 0.041 0.138 1.00 94.25 94 VAL A N 1
ATOM 725 C CA . VAL A 1 94 ? -5.120 0.952 1.028 1.00 94.25 94 VAL A CA 1
ATOM 726 C C . VAL A 1 94 ? -5.415 0.224 2.332 1.00 94.25 94 VAL A C 1
ATOM 728 O O . VAL A 1 94 ? -6.043 -0.835 2.345 1.00 94.25 94 VAL A O 1
ATOM 731 N N . VAL A 1 95 ? -4.973 0.806 3.441 1.00 95.19 95 VAL A N 1
ATOM 732 C CA . VAL A 1 95 ? -5.144 0.251 4.783 1.00 95.19 95 VAL A CA 1
ATOM 733 C C . VAL A 1 95 ? -5.969 1.203 5.624 1.00 95.19 95 VAL A C 1
ATOM 735 O O . VAL A 1 95 ? -5.596 2.361 5.840 1.00 95.19 95 VAL A O 1
ATOM 738 N N . TYR A 1 96 ? -7.065 0.682 6.156 1.00 93.94 96 TYR A N 1
ATOM 739 C CA . TYR A 1 96 ? -7.955 1.397 7.051 1.00 93.94 96 TYR A CA 1
ATOM 740 C C . TYR A 1 96 ? -8.034 0.697 8.410 1.00 93.94 96 TYR A C 1
ATOM 742 O O . TYR A 1 96 ? -8.329 -0.491 8.500 1.00 93.94 96 TYR A O 1
ATOM 750 N N . PHE A 1 97 ? -7.811 1.455 9.481 1.00 93.44 97 PHE A N 1
ATOM 751 C CA . PHE A 1 97 ? -8.019 1.003 10.854 1.00 93.44 97 PHE A CA 1
ATOM 752 C C . PHE A 1 97 ? -9.345 1.578 11.371 1.00 93.44 97 PHE A C 1
ATOM 754 O O . PHE A 1 97 ? -9.418 2.799 11.500 1.00 93.44 97 PHE A O 1
ATOM 761 N N . PRO A 1 98 ? -10.367 0.766 11.715 1.00 90.31 98 PRO A N 1
ATOM 762 C CA . PRO A 1 98 ? -11.697 1.259 12.090 1.00 90.31 98 PRO A CA 1
ATOM 763 C C . PRO A 1 98 ? -11.745 2.295 13.214 1.00 90.31 98 PRO A C 1
ATOM 765 O O . PRO A 1 98 ? -12.560 3.211 13.184 1.00 90.31 98 PRO A O 1
ATOM 768 N N . LEU A 1 99 ? -10.840 2.178 14.185 1.00 86.44 99 LEU A N 1
ATOM 769 C CA . LEU A 1 99 ? -10.717 3.113 15.309 1.00 86.44 99 LEU A CA 1
ATOM 770 C C . LEU A 1 99 ? -9.725 4.260 15.036 1.00 86.44 99 LEU A C 1
ATOM 772 O O . LEU A 1 99 ? -9.497 5.113 15.891 1.00 86.44 99 LEU A O 1
ATOM 776 N N . GLY A 1 100 ? -9.090 4.262 13.864 1.00 84.31 100 GLY A N 1
ATOM 777 C CA . GLY A 1 100 ? -8.100 5.244 13.447 1.00 84.31 100 GLY A CA 1
ATOM 778 C C . GLY A 1 100 ? -8.709 6.415 12.677 1.00 84.31 100 GLY A C 1
ATOM 779 O O . GLY A 1 100 ? -9.777 6.318 12.082 1.00 84.31 100 GLY A O 1
ATOM 780 N N . LYS A 1 101 ? -7.979 7.535 12.650 1.00 88.44 101 LYS A N 1
ATOM 781 C CA . LYS A 1 101 ? -8.328 8.741 11.873 1.00 88.44 101 LYS A CA 1
ATOM 782 C C . LYS A 1 101 ? -7.515 8.889 10.584 1.00 88.44 101 LYS A C 1
ATOM 784 O O . LYS A 1 101 ? -7.597 9.921 9.923 1.00 88.44 101 LYS A O 1
ATOM 789 N N . ILE A 1 102 ? -6.692 7.892 10.262 1.00 90.19 102 ILE A N 1
ATOM 790 C CA . ILE A 1 102 ? -5.744 7.927 9.150 1.00 90.19 102 ILE A CA 1
ATOM 791 C C . ILE A 1 102 ? -5.937 6.679 8.297 1.00 90.19 102 ILE A C 1
ATOM 793 O O . ILE A 1 102 ? -6.031 5.567 8.820 1.00 90.19 102 ILE A O 1
ATOM 797 N N . ILE A 1 103 ? -5.959 6.885 6.985 1.00 91.81 103 ILE A N 1
ATOM 798 C CA . ILE A 1 103 ? -5.876 5.833 5.977 1.00 91.81 103 ILE A CA 1
ATOM 799 C C . ILE A 1 103 ? -4.447 5.836 5.447 1.00 91.81 103 ILE A C 1
ATOM 801 O O . ILE A 1 103 ? -3.890 6.894 5.139 1.00 91.81 103 ILE A O 1
ATOM 805 N N . HIS A 1 104 ? -3.845 4.655 5.378 1.00 93.25 104 HIS A N 1
ATOM 806 C CA . HIS A 1 104 ? -2.477 4.482 4.911 1.00 93.25 104 HIS A CA 1
ATOM 807 C C . HIS A 1 104 ? -2.478 3.907 3.499 1.00 93.25 104 HIS A C 1
ATOM 809 O O . HIS A 1 104 ? -3.269 3.021 3.191 1.00 93.25 104 HIS A O 1
ATOM 815 N N . PHE A 1 105 ? -1.561 4.394 2.673 1.00 93.50 105 PHE A N 1
ATOM 816 C CA . PHE A 1 105 ? -1.292 3.877 1.337 1.00 93.50 105 PHE A CA 1
ATOM 817 C C . PHE A 1 105 ? 0.113 3.311 1.315 1.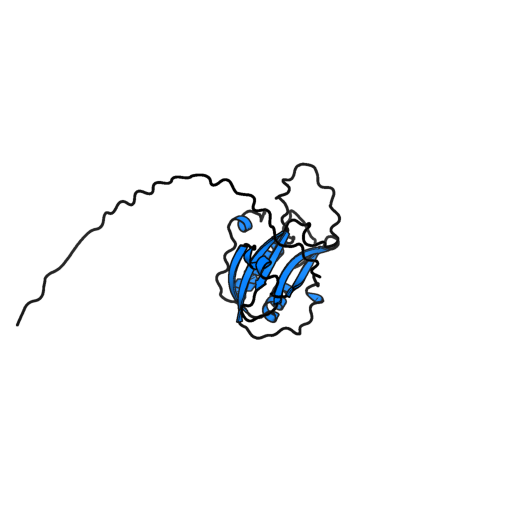00 93.50 105 PHE A C 1
ATOM 819 O O . PHE A 1 105 ? 1.011 3.916 1.905 1.00 93.50 105 PHE A O 1
ATOM 826 N N . PHE A 1 106 ? 0.291 2.189 0.631 1.00 94.56 106 PHE A N 1
ATOM 827 C CA . PHE A 1 106 ? 1.596 1.629 0.312 1.00 94.56 106 PHE A CA 1
ATOM 828 C C . PHE A 1 106 ? 1.640 1.298 -1.171 1.00 94.56 106 PHE A C 1
ATOM 830 O O . PHE A 1 106 ? 0.750 0.615 -1.677 1.00 94.56 106 PHE A O 1
ATOM 837 N N . GLU A 1 107 ? 2.671 1.771 -1.854 1.00 92.88 107 GLU A N 1
ATOM 838 C CA . GLU A 1 107 ? 2.835 1.571 -3.291 1.00 92.88 107 GLU A CA 1
ATOM 839 C C . GLU A 1 107 ? 4.314 1.500 -3.663 1.00 92.88 107 GLU A C 1
ATOM 841 O O . GLU A 1 107 ? 5.164 2.095 -2.990 1.00 92.88 107 GLU A O 1
ATOM 846 N N . GLY A 1 108 ? 4.598 0.772 -4.742 1.00 91.69 108 GLY A N 1
ATOM 847 C CA . GLY A 1 108 ? 5.878 0.824 -5.438 1.00 91.69 108 GLY A CA 1
ATOM 848 C C . GLY A 1 108 ? 5.779 1.721 -6.669 1.00 91.69 108 GLY A C 1
ATOM 849 O O . GLY A 1 108 ? 4.708 1.801 -7.252 1.00 91.69 108 GLY A O 1
ATOM 850 N N . TRP A 1 109 ? 6.852 2.383 -7.093 1.00 90.19 109 TRP A N 1
ATOM 851 C CA . TRP A 1 109 ? 6.889 3.179 -8.331 1.00 90.19 109 TRP A CA 1
ATOM 852 C C . TRP A 1 109 ? 8.291 3.187 -8.945 1.00 90.19 109 TRP A C 1
ATOM 854 O O . TRP A 1 109 ? 9.262 2.792 -8.300 1.00 90.19 109 TRP A O 1
ATOM 864 N N . ASP A 1 110 ? 8.392 3.642 -10.192 1.00 89.06 110 ASP A N 1
ATOM 865 C CA . ASP A 1 110 ? 9.676 3.891 -10.850 1.00 89.06 110 ASP A CA 1
ATOM 866 C C . ASP A 1 110 ? 10.266 5.242 -10.421 1.00 89.06 110 ASP A C 1
ATOM 868 O O . ASP A 1 110 ? 9.655 6.291 -10.639 1.00 89.06 110 ASP A O 1
ATOM 872 N N . ASP A 1 111 ? 11.455 5.216 -9.829 1.00 87.81 111 ASP A N 1
ATOM 873 C CA . ASP A 1 111 ? 12.274 6.390 -9.538 1.00 87.81 111 ASP A CA 1
ATOM 874 C C . ASP A 1 111 ? 13.630 6.211 -10.225 1.00 87.81 111 ASP A C 1
ATOM 876 O O . ASP A 1 111 ? 14.496 5.473 -9.749 1.00 87.81 111 ASP A O 1
ATOM 880 N N . ASP A 1 112 ? 13.789 6.857 -11.378 1.00 89.12 112 ASP A N 1
ATOM 881 C CA . ASP A 1 112 ? 15.013 6.825 -12.189 1.00 89.12 112 ASP A CA 1
ATOM 882 C C . ASP A 1 112 ? 15.473 5.400 -12.573 1.00 89.12 112 ASP A C 1
ATOM 884 O O . ASP A 1 112 ? 16.636 5.011 -12.434 1.00 89.12 112 ASP A O 1
ATOM 888 N N . GLY A 1 113 ? 14.531 4.566 -13.030 1.00 87.62 113 GLY A N 1
ATOM 889 C CA . GLY A 1 113 ? 14.790 3.185 -13.437 1.00 87.62 113 GLY A CA 1
ATOM 890 C C . GLY A 1 113 ? 14.988 2.222 -12.265 1.00 87.62 113 GLY A C 1
ATOM 891 O O . GLY A 1 113 ? 15.379 1.068 -12.479 1.00 87.62 113 GLY A O 1
ATOM 892 N N . GLN A 1 114 ? 14.745 2.665 -11.029 1.00 92.00 114 GLN A N 1
ATOM 893 C CA . GLN A 1 114 ? 14.757 1.840 -9.826 1.00 92.00 114 GLN A CA 1
ATOM 894 C C . GLN A 1 114 ? 13.358 1.779 -9.225 1.00 92.00 114 GLN A C 1
ATOM 896 O O . GLN A 1 114 ? 12.731 2.798 -8.953 1.00 92.00 114 GLN A O 1
ATOM 901 N N . LEU A 1 115 ? 12.894 0.565 -8.944 1.00 91.81 115 LEU A N 1
ATOM 902 C CA . LEU A 1 115 ? 11.691 0.342 -8.167 1.00 91.81 115 LEU A CA 1
ATOM 903 C C . LEU A 1 115 ? 11.928 0.886 -6.760 1.00 91.81 115 LEU A C 1
ATOM 905 O O . LEU A 1 115 ? 12.732 0.342 -6.004 1.00 91.81 115 LEU A O 1
ATOM 909 N N . GLN A 1 116 ? 11.215 1.943 -6.411 1.00 94.25 116 GLN A N 1
ATOM 910 C CA . GLN A 1 116 ? 11.099 2.429 -5.047 1.00 94.25 116 GLN A CA 1
ATOM 911 C C . GLN A 1 116 ? 9.766 1.993 -4.474 1.00 94.25 116 GLN A C 1
ATOM 913 O O . GLN A 1 116 ? 8.852 1.611 -5.200 1.00 94.25 116 GLN A O 1
ATOM 918 N N . ALA A 1 117 ? 9.663 2.071 -3.156 1.00 94.25 117 ALA A N 1
ATOM 919 C CA . ALA A 1 117 ? 8.405 1.916 -2.467 1.00 94.25 117 ALA A CA 1
ATOM 920 C C . ALA A 1 117 ? 8.264 2.986 -1.403 1.00 94.25 117 ALA A C 1
ATOM 922 O O . ALA A 1 117 ? 9.237 3.591 -0.930 1.00 94.25 117 ALA A O 1
ATOM 923 N N . GLY A 1 118 ? 7.027 3.212 -1.003 1.00 93.31 118 GLY A N 1
ATOM 924 C CA . GLY A 1 118 ? 6.719 4.308 -0.120 1.00 93.31 118 GLY A CA 1
ATOM 925 C C . GLY A 1 118 ? 5.320 4.236 0.416 1.00 93.31 118 GLY A C 1
ATOM 926 O O . GLY A 1 118 ? 4.561 3.289 0.202 1.00 93.31 118 GLY A O 1
ATOM 927 N N . ARG A 1 119 ? 5.037 5.264 1.197 1.00 92.38 119 ARG A N 1
ATOM 928 C CA . ARG A 1 119 ? 3.858 5.336 2.022 1.00 92.38 119 ARG A CA 1
ATOM 929 C C . ARG A 1 119 ? 3.261 6.719 1.947 1.00 92.38 119 ARG A C 1
ATOM 931 O O . ARG A 1 119 ? 3.965 7.725 2.039 1.00 92.38 119 ARG A O 1
ATOM 938 N N . ALA A 1 120 ? 1.945 6.749 1.896 1.00 90.44 120 ALA A N 1
ATOM 939 C CA . ALA A 1 120 ? 1.159 7.959 2.005 1.00 90.44 120 ALA A CA 1
ATOM 940 C C . ALA A 1 120 ? 0.173 7.834 3.174 1.00 90.44 120 ALA A C 1
ATOM 942 O O . ALA A 1 120 ? -0.193 6.736 3.600 1.00 90.44 120 ALA A O 1
ATOM 943 N N . GLN A 1 121 ? -0.241 8.972 3.722 1.00 90.50 121 GLN A N 1
ATOM 944 C CA . GLN A 1 121 ? -1.275 9.047 4.749 1.00 90.50 121 GLN A CA 1
ATOM 945 C C . GLN A 1 121 ? -2.281 10.113 4.360 1.00 90.50 121 GLN A C 1
ATOM 947 O O . GLN A 1 121 ? -1.895 11.210 3.958 1.00 90.50 121 GLN A O 1
ATOM 952 N N . ILE A 1 122 ? -3.560 9.804 4.537 1.00 87.56 122 ILE A N 1
ATOM 953 C CA . ILE A 1 122 ? -4.644 10.773 4.387 1.00 87.56 122 ILE A CA 1
ATOM 954 C C . ILE A 1 122 ? -5.591 10.693 5.578 1.00 87.56 122 ILE A C 1
ATOM 956 O O . ILE A 1 122 ? -5.669 9.671 6.265 1.00 87.56 122 ILE A O 1
ATOM 960 N N . ALA A 1 123 ? -6.318 11.781 5.815 1.00 88.06 123 ALA A N 1
ATOM 961 C CA . ALA A 1 123 ? -7.348 11.830 6.839 1.00 88.06 123 ALA A CA 1
ATOM 962 C C . ALA A 1 123 ? -8.502 10.862 6.524 1.00 88.06 123 ALA A C 1
ATOM 964 O O . ALA A 1 123 ? -8.822 10.600 5.364 1.00 88.06 123 ALA A O 1
ATOM 965 N N . PHE A 1 124 ? -9.159 10.365 7.570 1.00 87.00 124 PHE A N 1
ATOM 966 C CA . PHE A 1 124 ? -10.309 9.463 7.466 1.00 87.00 124 PHE A CA 1
ATOM 967 C C . PHE A 1 124 ? -11.501 10.054 6.693 1.00 87.00 124 PHE A C 1
ATOM 969 O O . PHE A 1 124 ? -12.299 9.306 6.144 1.00 87.00 124 PHE A O 1
ATOM 976 N N . GLU A 1 125 ? -11.592 11.379 6.568 1.00 87.19 125 GLU A N 1
ATOM 977 C CA . GLU A 1 125 ? -12.588 12.072 5.731 1.00 87.19 125 GLU A CA 1
ATOM 978 C C . GLU A 1 125 ? -12.594 11.575 4.272 1.00 87.19 125 GLU A C 1
ATOM 980 O O . GLU A 1 125 ? -13.602 11.662 3.580 1.00 87.19 125 GLU A O 1
ATOM 985 N N . TYR A 1 126 ? -11.491 10.971 3.824 1.00 83.31 126 TYR A N 1
ATOM 986 C CA . TYR A 1 126 ? -11.336 10.383 2.498 1.00 83.31 126 TYR A CA 1
ATOM 987 C C . TYR A 1 126 ? -11.609 8.868 2.451 1.00 83.31 126 TYR A C 1
ATOM 989 O O . TYR A 1 126 ? -11.117 8.173 1.559 1.00 83.31 126 TYR A O 1
ATOM 997 N N . ILE A 1 127 ? -12.399 8.331 3.389 1.00 88.50 127 ILE A N 1
ATOM 998 C CA . ILE A 1 127 ? -12.753 6.900 3.455 1.00 88.50 127 ILE A CA 1
ATOM 999 C C . ILE A 1 127 ? -13.447 6.377 2.196 1.00 88.50 127 ILE A C 1
ATOM 1001 O O . ILE A 1 127 ? -13.343 5.192 1.885 1.00 88.50 127 ILE A O 1
ATOM 1005 N N . GLU A 1 128 ? -14.074 7.249 1.405 1.00 87.25 128 GLU A N 1
ATOM 1006 C CA . GLU A 1 128 ? -14.610 6.874 0.096 1.00 87.25 128 GLU A CA 1
ATOM 1007 C C . GLU A 1 128 ? -13.572 6.228 -0.822 1.00 87.25 128 GLU A C 1
ATOM 1009 O O . GLU A 1 128 ? -13.932 5.381 -1.634 1.00 87.25 128 GLU A O 1
ATOM 1014 N N . ILE A 1 129 ? -12.291 6.587 -0.690 1.00 85.25 129 ILE A N 1
ATOM 1015 C CA . ILE A 1 129 ? -11.222 5.935 -1.447 1.00 85.25 129 ILE A CA 1
ATOM 1016 C C . ILE A 1 129 ? -11.175 4.447 -1.130 1.00 85.25 129 ILE A C 1
ATOM 1018 O O . ILE A 1 129 ? -11.107 3.633 -2.046 1.00 85.25 129 ILE A O 1
ATOM 1022 N N . PHE A 1 130 ? -11.218 4.099 0.155 1.00 88.06 130 PHE A N 1
ATOM 1023 C CA . PHE A 1 130 ? -11.233 2.709 0.582 1.00 88.06 130 PHE A CA 1
ATOM 1024 C C . PHE A 1 130 ? -12.497 2.007 0.077 1.00 88.06 130 PHE A C 1
ATOM 1026 O O . PHE A 1 130 ? -12.407 0.926 -0.488 1.00 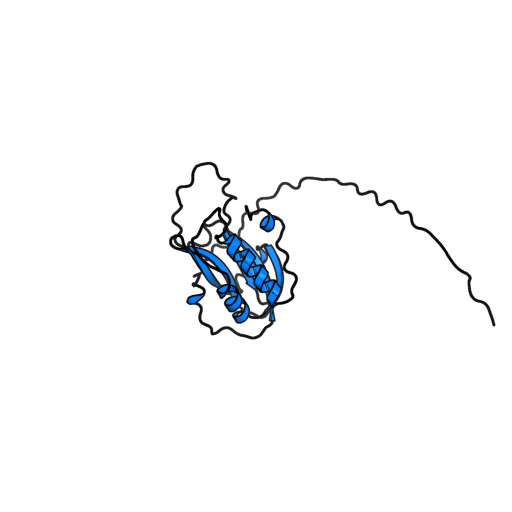88.06 130 PHE A O 1
ATOM 1033 N N . ASN A 1 131 ? -13.661 2.652 0.201 1.00 87.75 131 ASN A N 1
ATOM 1034 C CA . ASN A 1 131 ? -14.942 2.075 -0.223 1.00 87.75 131 ASN A CA 1
ATOM 1035 C C . ASN A 1 131 ? -15.048 1.860 -1.744 1.00 87.75 131 ASN A C 1
ATOM 1037 O O . ASN A 1 131 ? -15.839 1.032 -2.183 1.00 87.75 131 ASN A O 1
ATOM 1041 N N . LYS A 1 132 ? -14.280 2.612 -2.541 1.00 87.62 132 LYS A N 1
ATOM 1042 C CA . LYS A 1 132 ? -14.173 2.471 -4.004 1.00 87.62 132 LYS A CA 1
ATOM 1043 C C . LYS A 1 132 ? -13.016 1.555 -4.437 1.00 87.62 132 LYS A C 1
ATOM 1045 O O . LYS A 1 132 ? -12.802 1.396 -5.633 1.00 87.62 132 LYS A O 1
ATOM 1050 N N . SER A 1 133 ? -12.251 1.012 -3.490 1.00 88.62 133 SER A N 1
ATOM 1051 C CA . SER A 1 133 ? -11.142 0.086 -3.743 1.00 88.62 133 SER A CA 1
ATOM 1052 C C . SER A 1 133 ? -11.609 -1.367 -3.611 1.00 88.62 133 SER A C 1
ATOM 1054 O O . SER A 1 133 ? -12.597 -1.653 -2.932 1.00 88.62 133 SER A O 1
ATOM 1056 N N . ASP A 1 134 ? -10.871 -2.296 -4.213 1.00 89.75 134 ASP A N 1
ATOM 1057 C CA . ASP A 1 134 ? -11.192 -3.721 -4.176 1.00 89.75 134 ASP A CA 1
ATOM 1058 C C . ASP A 1 134 ? -10.779 -4.314 -2.825 1.00 89.75 134 ASP A C 1
ATOM 1060 O O . ASP A 1 134 ? -9.596 -4.508 -2.543 1.00 89.75 134 ASP A O 1
ATOM 1064 N N . TYR A 1 135 ? -11.752 -4.569 -1.951 1.00 90.81 135 TYR A N 1
ATOM 1065 C CA . TYR A 1 135 ? -11.511 -5.147 -0.629 1.00 90.81 135 TYR A CA 1
ATOM 1066 C C . TYR A 1 135 ? -10.920 -6.560 -0.730 1.00 90.81 135 TYR A C 1
ATOM 1068 O O . TYR A 1 135 ? -11.473 -7.421 -1.413 1.00 90.81 135 TYR A O 1
ATOM 1076 N N . ILE A 1 136 ? -9.822 -6.810 -0.009 1.00 91.94 136 ILE A N 1
ATOM 1077 C CA . ILE A 1 136 ? -9.082 -8.086 -0.076 1.00 91.94 136 ILE A CA 1
ATOM 1078 C C . ILE A 1 136 ? -9.056 -8.864 1.241 1.00 91.94 136 ILE A C 1
ATOM 1080 O O . ILE A 1 136 ? -8.650 -10.027 1.258 1.00 91.94 136 ILE A O 1
ATOM 1084 N N . GLY A 1 137 ? -9.461 -8.234 2.347 1.00 92.00 137 GLY A N 1
ATOM 1085 C CA . GLY A 1 137 ? -9.559 -8.902 3.639 1.00 92.00 137 GLY A CA 1
ATOM 1086 C C . GLY A 1 137 ? -9.288 -8.007 4.841 1.00 92.00 137 GLY A C 1
ATOM 1087 O O . GLY A 1 137 ? -9.089 -6.793 4.744 1.00 92.00 137 GLY A O 1
ATOM 1088 N N . THR A 1 138 ? -9.288 -8.648 6.003 1.00 93.62 138 THR A N 1
ATOM 1089 C CA . THR A 1 138 ? -9.019 -8.030 7.300 1.00 93.62 138 THR A CA 1
ATOM 1090 C C . THR A 1 138 ? -7.903 -8.794 7.998 1.00 93.62 138 THR A C 1
ATOM 1092 O O . THR A 1 138 ? -7.874 -10.023 7.962 1.00 93.62 138 THR A O 1
ATOM 1095 N N . VAL A 1 139 ? -7.004 -8.065 8.657 1.00 94.75 139 VAL A N 1
ATOM 1096 C CA . VAL A 1 139 ? -5.886 -8.621 9.430 1.00 94.75 139 VAL A CA 1
ATOM 1097 C C . VAL A 1 139 ? -5.795 -7.946 10.798 1.00 94.75 139 VAL A C 1
ATOM 1099 O O . VAL A 1 139 ? -6.270 -6.824 10.973 1.00 94.75 139 VAL A O 1
ATOM 1102 N N . VAL A 1 140 ? -5.155 -8.598 11.769 1.00 93.75 140 VAL A N 1
ATOM 1103 C CA . VAL A 1 140 ? -4.768 -7.957 13.036 1.00 93.75 140 VAL A CA 1
ATOM 1104 C C . VAL A 1 140 ? -3.307 -7.536 12.934 1.00 93.75 140 VAL A C 1
ATOM 1106 O O . VAL A 1 140 ? -2.415 -8.376 12.834 1.00 93.75 140 VAL A O 1
ATOM 1109 N N . THR A 1 141 ? -3.060 -6.229 12.914 1.00 93.94 141 THR A N 1
ATOM 1110 C CA . THR A 1 141 ? -1.719 -5.655 12.720 1.00 93.94 141 THR A CA 1
ATOM 1111 C C . THR A 1 141 ? -1.653 -4.227 13.260 1.00 93.94 141 THR A C 1
ATOM 1113 O O . THR A 1 141 ? -2.657 -3.668 13.702 1.00 93.94 141 THR A O 1
ATOM 1116 N N . SER A 1 142 ? -0.480 -3.604 13.224 1.00 93.12 142 SER A N 1
ATOM 1117 C CA . SER A 1 142 ? -0.298 -2.183 13.527 1.00 93.12 142 SER A CA 1
ATOM 1118 C C . SER A 1 142 ? 0.319 -1.435 12.340 1.00 93.12 142 SER A C 1
ATOM 1120 O O . SER A 1 142 ? 0.997 -2.046 11.508 1.00 93.12 142 SER A O 1
ATOM 1122 N N . PRO A 1 143 ? 0.151 -0.100 12.247 1.00 92.50 143 PRO A N 1
ATOM 1123 C CA . PRO A 1 143 ? 0.848 0.699 11.240 1.00 92.50 143 PRO A CA 1
ATOM 1124 C C . PRO A 1 143 ? 2.368 0.485 11.250 1.00 92.50 143 PRO A C 1
ATOM 1126 O O . PRO A 1 143 ? 2.988 0.476 10.187 1.00 92.50 143 PRO A O 1
ATOM 1129 N N . ARG A 1 144 ? 2.960 0.277 12.439 1.00 93.00 144 ARG A N 1
ATOM 1130 C CA . ARG A 1 144 ? 4.386 -0.034 12.587 1.00 93.00 144 ARG A CA 1
ATOM 1131 C C . ARG A 1 144 ? 4.737 -1.370 11.937 1.00 93.00 144 ARG A C 1
ATOM 1133 O O . ARG A 1 144 ? 5.666 -1.420 11.143 1.00 93.00 144 ARG A O 1
ATOM 1140 N N . GLN A 1 145 ? 3.992 -2.432 12.246 1.00 93.88 145 GLN A N 1
ATOM 1141 C CA . GLN A 1 145 ? 4.238 -3.763 11.681 1.00 93.88 145 GLN A CA 1
ATOM 1142 C C . GLN A 1 145 ? 4.115 -3.765 10.156 1.00 93.88 145 GLN A C 1
ATOM 1144 O O . GLN A 1 145 ? 4.983 -4.311 9.485 1.00 93.88 145 GLN A O 1
ATOM 1149 N N . LEU A 1 146 ? 3.091 -3.109 9.605 1.00 94.81 146 LEU A N 1
ATOM 1150 C CA . LEU A 1 146 ? 2.929 -2.973 8.156 1.00 94.81 146 LEU A CA 1
ATOM 1151 C C . LEU A 1 146 ? 4.132 -2.280 7.508 1.00 94.81 146 LEU A C 1
ATOM 1153 O O . LEU A 1 146 ? 4.680 -2.790 6.537 1.00 94.81 146 LEU A O 1
ATOM 1157 N N . LEU A 1 147 ? 4.597 -1.162 8.076 1.00 95.06 147 LEU A N 1
ATOM 1158 C CA . LEU A 1 147 ? 5.784 -0.476 7.566 1.00 95.06 147 LEU A CA 1
ATOM 1159 C C . LEU A 1 147 ? 7.037 -1.362 7.616 1.00 95.06 147 LEU A C 1
ATOM 1161 O O . LEU A 1 147 ? 7.790 -1.401 6.646 1.00 95.06 147 LEU A O 1
ATOM 1165 N N . GLU A 1 148 ? 7.258 -2.073 8.721 1.00 93.88 148 GLU A N 1
ATOM 1166 C CA . GLU A 1 148 ? 8.409 -2.970 8.854 1.00 93.88 148 GLU A CA 1
ATOM 1167 C C . GLU A 1 148 ? 8.359 -4.123 7.847 1.00 93.88 148 GLU A C 1
ATOM 1169 O O . GLU A 1 148 ? 9.383 -4.469 7.266 1.00 93.88 148 GLU A O 1
ATOM 1174 N N . ILE A 1 149 ? 7.174 -4.671 7.564 1.00 95.38 149 ILE A N 1
ATOM 1175 C CA . ILE A 1 149 ? 7.002 -5.682 6.515 1.00 95.38 149 ILE A CA 1
ATOM 1176 C C . ILE A 1 149 ? 7.264 -5.070 5.130 1.00 95.38 149 ILE A C 1
ATOM 1178 O O . ILE A 1 149 ? 7.975 -5.673 4.329 1.00 95.38 149 ILE A O 1
ATOM 1182 N N . ALA A 1 150 ? 6.752 -3.866 4.854 1.00 95.62 150 ALA A N 1
ATOM 1183 C CA . ALA A 1 150 ? 6.951 -3.186 3.573 1.00 95.62 150 ALA A CA 1
ATOM 1184 C C . ALA A 1 150 ? 8.441 -2.958 3.274 1.00 95.62 150 ALA A C 1
ATOM 1186 O O . ALA A 1 150 ? 8.887 -3.166 2.149 1.00 95.62 150 ALA A O 1
ATOM 1187 N N . LYS A 1 151 ? 9.230 -2.582 4.291 1.00 95.00 151 LYS A N 1
ATOM 1188 C CA . LYS A 1 151 ? 10.686 -2.387 4.178 1.00 95.00 151 LYS A CA 1
ATOM 1189 C C . LYS A 1 151 ? 11.455 -3.673 3.834 1.00 95.00 151 LYS A C 1
ATOM 1191 O O . LYS A 1 151 ? 12.592 -3.581 3.383 1.00 95.00 151 LYS A O 1
ATOM 1196 N N . GLN A 1 152 ? 10.874 -4.854 4.058 1.00 95.12 152 GLN A N 1
ATOM 1197 C CA . GLN A 1 152 ? 11.512 -6.144 3.759 1.00 95.12 152 GLN A CA 1
ATOM 1198 C C . GLN A 1 152 ? 11.308 -6.608 2.313 1.00 95.12 152 GLN A C 1
ATOM 1200 O O . GLN A 1 152 ? 11.982 -7.547 1.879 1.00 95.12 152 GLN A O 1
ATOM 1205 N N . VAL A 1 153 ? 10.362 -6.006 1.588 1.00 95.44 153 VAL A N 1
ATOM 1206 C CA . VAL A 1 153 ? 10.086 -6.343 0.189 1.00 95.44 153 VAL A CA 1
ATOM 1207 C C . VAL A 1 153 ? 11.221 -5.803 -0.669 1.00 95.44 153 VAL A C 1
ATOM 1209 O O . VAL A 1 153 ? 11.620 -4.643 -0.531 1.00 95.44 153 VAL A O 1
ATOM 1212 N N . LYS A 1 154 ? 11.773 -6.651 -1.537 1.00 91.50 154 LYS A N 1
ATOM 1213 C CA . LYS A 1 154 ? 12.952 -6.282 -2.320 1.00 91.50 154 LYS A CA 1
ATOM 1214 C C . LYS A 1 154 ? 12.621 -5.188 -3.331 1.00 91.50 154 LYS A C 1
ATOM 1216 O O . LYS A 1 154 ? 11.578 -5.194 -3.976 1.00 91.50 154 LYS A O 1
ATOM 1221 N N . THR A 1 155 ? 13.567 -4.275 -3.485 1.00 90.44 155 THR A N 1
ATOM 1222 C CA . THR A 1 155 ? 13.608 -3.280 -4.555 1.00 90.44 155 THR A CA 1
ATOM 1223 C C . THR A 1 155 ? 14.743 -3.608 -5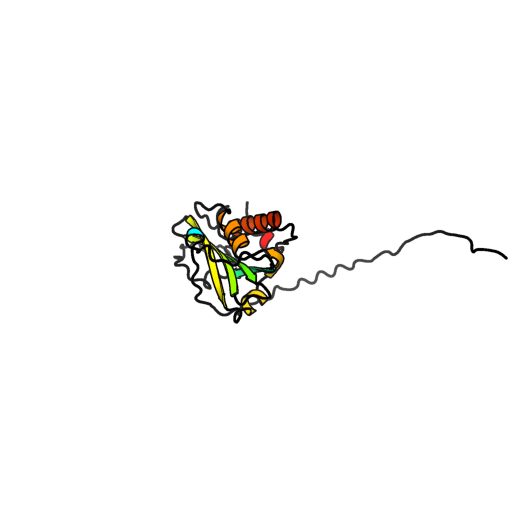.526 1.00 90.44 155 THR A C 1
ATOM 1225 O O . THR A 1 155 ? 15.579 -4.477 -5.263 1.00 90.44 155 THR A O 1
ATOM 1228 N N . GLY A 1 156 ? 14.781 -2.938 -6.677 1.00 91.50 156 GLY A N 1
ATOM 1229 C CA . GLY A 1 156 ? 15.808 -3.163 -7.695 1.00 91.50 156 GLY A CA 1
ATOM 1230 C C . GLY A 1 156 ? 15.495 -2.435 -8.995 1.00 91.50 156 GLY A C 1
ATOM 1231 O O . GLY A 1 156 ? 14.622 -1.575 -9.021 1.00 91.50 156 GLY A O 1
ATOM 1232 N N . LYS A 1 157 ? 16.147 -2.820 -10.095 1.00 93.31 157 LYS A N 1
ATOM 1233 C CA . LYS A 1 157 ? 15.925 -2.198 -11.409 1.00 93.31 157 LYS A CA 1
ATOM 1234 C C . LYS A 1 157 ? 14.462 -2.329 -11.846 1.00 93.31 157 LYS A C 1
ATOM 1236 O O . LYS A 1 157 ? 13.974 -3.450 -11.990 1.00 93.31 157 LYS A O 1
ATOM 1241 N N . TYR A 1 158 ? 13.779 -1.209 -12.054 1.00 88.56 158 TYR A N 1
ATOM 1242 C CA . TYR A 1 158 ? 12.381 -1.189 -12.470 1.00 88.56 158 TYR A CA 1
ATOM 1243 C C . TYR A 1 158 ? 12.223 -1.763 -13.882 1.00 88.56 158 TYR A C 1
ATOM 1245 O O . TYR A 1 158 ? 13.049 -1.535 -14.770 1.00 88.56 158 TYR A O 1
ATOM 1253 N N . SER A 1 159 ? 11.152 -2.520 -14.096 1.00 85.69 159 SER A N 1
ATOM 1254 C CA . SER A 1 159 ? 10.766 -3.025 -15.408 1.00 85.69 159 SER A CA 1
ATOM 1255 C C . SER A 1 159 ? 9.250 -3.073 -15.498 1.00 85.69 159 SER A C 1
ATOM 1257 O O . SER A 1 159 ? 8.639 -3.963 -14.916 1.00 85.69 159 SER A O 1
ATOM 1259 N N . ALA A 1 160 ? 8.651 -2.135 -16.238 1.00 78.00 160 ALA A N 1
ATOM 1260 C CA . ALA A 1 160 ? 7.197 -1.971 -16.312 1.00 78.00 160 ALA A CA 1
ATOM 1261 C C . ALA A 1 160 ? 6.462 -3.274 -16.678 1.00 78.00 160 ALA A C 1
ATOM 1263 O O . ALA A 1 160 ? 5.481 -3.629 -16.033 1.00 78.00 160 ALA A O 1
ATOM 1264 N N . LEU A 1 161 ? 6.999 -4.019 -17.649 1.00 78.88 161 LEU A N 1
ATOM 1265 C CA . LEU A 1 161 ? 6.458 -5.298 -18.126 1.00 78.88 161 LEU A CA 1
ATOM 1266 C C . LEU A 1 161 ? 7.197 -6.525 -17.563 1.00 78.88 161 LEU A C 1
ATOM 1268 O O . LEU A 1 161 ? 6.969 -7.642 -18.015 1.00 78.88 161 LEU A O 1
ATOM 1272 N N . GLY A 1 162 ? 8.139 -6.322 -16.642 1.00 77.94 162 GLY A N 1
ATOM 1273 C CA . GLY A 1 162 ? 8.967 -7.385 -16.081 1.00 77.94 162 GLY A CA 1
ATOM 1274 C C . GLY A 1 162 ? 8.594 -7.734 -14.645 1.00 77.94 162 GLY A C 1
ATOM 1275 O O . GLY A 1 162 ? 7.603 -7.279 -14.088 1.00 77.94 162 GLY A O 1
ATOM 1276 N N . ARG A 1 163 ? 9.455 -8.526 -14.003 1.00 82.62 163 ARG A N 1
ATOM 1277 C CA . ARG A 1 163 ? 9.218 -9.054 -12.647 1.00 82.62 163 ARG A CA 1
ATOM 1278 C C . ARG A 1 163 ? 9.390 -8.039 -11.516 1.00 82.62 163 ARG A C 1
ATOM 1280 O O . ARG A 1 163 ? 9.154 -8.384 -10.363 1.00 82.62 163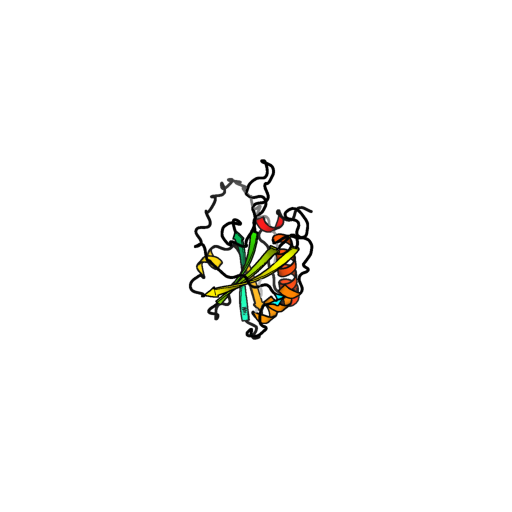 ARG A O 1
ATOM 1287 N N . ASN A 1 164 ? 9.836 -6.821 -11.813 1.00 87.31 164 ASN A N 1
ATOM 1288 C CA . ASN A 1 164 ? 10.179 -5.824 -10.804 1.00 87.31 164 ASN A CA 1
ATOM 1289 C C . ASN A 1 164 ? 9.471 -4.496 -11.099 1.00 87.31 164 ASN A C 1
ATOM 1291 O O . ASN A 1 164 ? 10.072 -3.561 -11.630 1.00 87.31 164 ASN A O 1
ATOM 1295 N N . ASN A 1 165 ? 8.177 -4.450 -10.786 1.00 88.19 165 ASN A N 1
ATOM 1296 C CA . ASN A 1 165 ? 7.310 -3.288 -10.951 1.00 88.19 165 ASN A CA 1
ATOM 1297 C C . ASN A 1 165 ? 6.436 -3.074 -9.702 1.00 88.19 165 ASN A C 1
ATOM 1299 O O . ASN A 1 165 ? 6.571 -3.774 -8.697 1.00 88.19 165 ASN A O 1
ATOM 1303 N N . CYS A 1 166 ? 5.542 -2.085 -9.750 1.00 89.56 166 CYS A N 1
ATOM 1304 C CA . CYS A 1 166 ? 4.663 -1.759 -8.626 1.00 89.56 166 CYS A CA 1
ATOM 1305 C C . CYS A 1 166 ? 3.713 -2.907 -8.243 1.00 89.56 166 CYS A C 1
ATOM 1307 O O . CYS A 1 166 ? 3.443 -3.113 -7.060 1.00 89.56 166 CYS A O 1
ATOM 1309 N N . GLN A 1 167 ? 3.248 -3.684 -9.225 1.00 88.69 167 GLN A N 1
ATOM 1310 C CA . GLN A 1 167 ? 2.319 -4.792 -9.022 1.00 88.69 167 GLN A CA 1
ATOM 1311 C C . GLN A 1 167 ? 3.016 -5.978 -8.353 1.00 88.69 167 GLN A C 1
ATOM 1313 O O . GLN A 1 167 ? 2.516 -6.498 -7.356 1.00 88.69 167 GLN A O 1
ATOM 1318 N N . THR A 1 168 ? 4.191 -6.381 -8.850 1.00 90.25 168 THR A N 1
ATOM 1319 C CA . THR A 1 168 ? 4.946 -7.500 -8.269 1.00 90.25 168 THR A CA 1
ATOM 1320 C C . THR A 1 168 ? 5.431 -7.183 -6.859 1.00 90.25 168 THR A C 1
ATOM 1322 O O . THR A 1 168 ? 5.341 -8.040 -5.981 1.00 90.25 168 THR A O 1
ATOM 1325 N N . TRP A 1 169 ? 5.836 -5.933 -6.603 1.00 94.06 169 TRP A N 1
ATOM 1326 C CA . TRP A 1 169 ? 6.145 -5.454 -5.255 1.00 94.06 169 TRP A CA 1
ATOM 1327 C C . TRP A 1 169 ? 4.948 -5.590 -4.308 1.00 94.06 169 TRP A C 1
ATOM 1329 O O . TRP A 1 169 ? 5.084 -6.100 -3.195 1.00 94.06 169 TRP A O 1
ATOM 1339 N N . LEU A 1 170 ? 3.759 -5.165 -4.752 1.00 93.81 170 LEU A N 1
ATOM 1340 C CA . LEU A 1 170 ? 2.545 -5.220 -3.942 1.00 93.81 170 LEU A CA 1
ATOM 1341 C C . LEU A 1 170 ? 2.129 -6.658 -3.619 1.00 93.81 170 LEU A C 1
ATOM 1343 O O . LEU A 1 170 ? 1.711 -6.937 -2.497 1.00 93.81 170 LEU A O 1
ATOM 1347 N N . VAL A 1 171 ? 2.255 -7.570 -4.584 1.00 91.44 171 VAL A N 1
ATOM 1348 C CA . VAL A 1 171 ? 1.964 -8.995 -4.384 1.00 91.44 171 VAL A CA 1
ATOM 1349 C C . VAL A 1 171 ? 2.903 -9.592 -3.335 1.00 91.44 171 VAL A C 1
ATOM 1351 O O . VAL A 1 171 ? 2.412 -10.157 -2.357 1.00 91.44 171 VAL A O 1
ATOM 1354 N N . GLU A 1 172 ? 4.223 -9.392 -3.457 1.00 93.62 172 GLU A N 1
ATOM 1355 C CA . GLU A 1 172 ? 5.184 -9.867 -2.445 1.00 93.62 172 GLU A CA 1
ATOM 1356 C C . GLU A 1 172 ? 4.889 -9.246 -1.067 1.00 93.62 172 GLU A C 1
ATOM 1358 O O . GLU A 1 172 ? 4.958 -9.920 -0.034 1.00 93.62 172 GLU A O 1
ATOM 1363 N N . TYR A 1 173 ? 4.515 -7.964 -1.027 1.00 95.69 173 TYR A N 1
ATOM 1364 C CA . TYR A 1 173 ? 4.153 -7.296 0.218 1.00 95.69 173 TYR A CA 1
ATOM 1365 C C . TYR A 1 173 ? 2.942 -7.956 0.899 1.00 95.69 173 TYR A C 1
ATOM 1367 O O . TYR A 1 173 ? 2.984 -8.250 2.098 1.00 95.69 173 TYR A O 1
ATOM 1375 N N . LEU A 1 174 ? 1.881 -8.238 0.140 1.00 94.31 174 LEU A N 1
ATOM 1376 C CA . LEU A 1 174 ? 0.669 -8.887 0.645 1.00 94.31 174 LEU A CA 1
ATOM 1377 C C . LEU A 1 174 ? 0.931 -10.318 1.128 1.00 94.31 174 LEU A C 1
ATOM 1379 O O . LEU A 1 174 ? 0.416 -10.704 2.178 1.00 94.31 174 LEU A O 1
ATOM 1383 N N . GLU A 1 175 ? 1.768 -11.083 0.426 1.00 91.88 175 GLU A N 1
ATOM 1384 C CA . GLU A 1 175 ? 2.181 -12.422 0.863 1.00 91.88 175 GLU A CA 1
ATOM 1385 C C . GLU A 1 175 ? 2.867 -12.380 2.235 1.00 91.88 175 GLU A C 1
ATOM 1387 O O . GLU A 1 175 ? 2.553 -13.177 3.124 1.00 91.88 175 GLU A O 1
ATOM 1392 N N . ARG A 1 176 ? 3.751 -11.400 2.458 1.00 94.00 176 ARG A N 1
ATOM 1393 C CA . ARG A 1 176 ? 4.435 -11.231 3.748 1.00 94.00 176 ARG A CA 1
ATOM 1394 C C . ARG A 1 176 ? 3.500 -10.775 4.865 1.00 94.00 176 ARG A C 1
ATOM 1396 O O . ARG A 1 176 ? 3.670 -11.220 6.002 1.00 94.00 176 ARG A O 1
ATOM 1403 N N . ILE A 1 177 ? 2.515 -9.918 4.573 1.00 93.56 177 ILE A N 1
ATOM 1404 C CA . ILE A 1 177 ? 1.459 -9.576 5.543 1.00 93.56 177 ILE A CA 1
ATOM 1405 C C . ILE A 1 177 ? 0.713 -10.850 5.949 1.00 93.56 177 ILE A C 1
ATOM 1407 O O . ILE A 1 177 ? 0.518 -11.098 7.138 1.00 93.56 177 ILE A O 1
ATOM 1411 N N . ASN A 1 178 ? 0.347 -11.683 4.972 1.00 85.06 178 ASN A N 1
ATOM 1412 C CA . ASN A 1 178 ? -0.409 -12.908 5.203 1.00 85.06 178 ASN A CA 1
ATOM 1413 C C . ASN A 1 178 ? 0.340 -13.892 6.117 1.00 85.06 178 ASN A C 1
ATOM 1415 O O . ASN A 1 178 ? -0.229 -14.389 7.090 1.00 85.06 178 ASN A O 1
ATOM 1419 N N . ILE A 1 179 ? 1.630 -14.121 5.841 1.00 70.31 179 ILE A N 1
ATOM 1420 C CA . ILE A 1 179 ? 2.498 -15.015 6.626 1.00 70.31 179 ILE A CA 1
ATOM 1421 C C . ILE A 1 179 ? 2.639 -14.524 8.071 1.00 70.31 179 ILE A C 1
ATOM 1423 O O . ILE A 1 179 ? 2.526 -15.316 9.004 1.00 70.31 179 ILE A O 1
ATOM 1427 N N . ASN A 1 180 ? 2.853 -13.223 8.270 1.00 67.56 180 ASN A N 1
ATOM 1428 C CA . ASN A 1 180 ? 3.110 -12.669 9.601 1.00 67.56 180 ASN A CA 1
ATOM 1429 C C . ASN A 1 180 ? 1.848 -12.513 10.461 1.00 67.56 180 ASN A C 1
ATOM 1431 O O . ASN A 1 180 ? 1.954 -12.458 11.685 1.00 67.56 180 ASN A O 1
ATOM 1435 N N . CYS A 1 181 ? 0.664 -12.443 9.846 1.00 70.38 181 CYS A N 1
ATOM 1436 C CA . CYS A 1 181 ? -0.600 -12.226 10.553 1.00 70.38 181 CYS A CA 1
ATOM 1437 C C . CYS A 1 181 ? -1.502 -13.472 10.616 1.00 70.38 181 CYS A C 1
ATOM 1439 O O . CYS A 1 181 ? -2.591 -13.387 11.184 1.00 70.38 181 CYS A O 1
ATOM 1441 N N . GLY A 1 182 ? -1.107 -14.607 10.020 1.00 61.47 182 GLY A N 1
ATOM 1442 C CA . GLY A 1 182 ? -1.903 -15.847 10.010 1.00 61.47 182 GLY A CA 1
ATOM 1443 C C . GLY A 1 182 ? -3.308 -15.685 9.411 1.00 61.47 182 GLY A C 1
ATOM 1444 O O . GLY A 1 182 ? -4.224 -16.426 9.762 1.00 61.47 182 GLY A O 1
ATOM 1445 N N . SER A 1 183 ? -3.497 -14.664 8.573 1.00 66.75 183 SER A N 1
ATOM 1446 C CA . SER A 1 183 ? -4.793 -14.252 8.021 1.00 66.75 183 SER A CA 1
ATOM 1447 C C . SER A 1 183 ? -5.070 -14.949 6.682 1.00 66.75 183 SER A C 1
ATOM 1449 O O . SER A 1 183 ? -4.197 -15.624 6.143 1.00 66.75 183 SER A O 1
ATOM 1451 N N . CYS A 1 184 ? -6.279 -14.800 6.129 1.00 62.56 184 CYS A N 1
ATOM 1452 C CA . CYS A 1 184 ? -6.612 -15.239 4.771 1.00 62.56 184 CYS A CA 1
ATOM 1453 C C . CYS A 1 184 ? -6.836 -14.029 3.851 1.00 62.56 184 CYS A C 1
ATOM 1455 O O . CYS A 1 184 ? -7.964 -13.585 3.650 1.00 62.56 184 CYS A O 1
ATOM 1457 N N . LEU A 1 185 ? -5.758 -13.478 3.289 1.00 78.06 185 LEU A N 1
ATOM 1458 C CA . LEU A 1 185 ? -5.872 -12.511 2.195 1.00 78.06 185 LEU A CA 1
ATOM 1459 C C . LEU A 1 185 ? -6.214 -13.235 0.894 1.00 78.06 185 LEU A C 1
ATOM 1461 O O . LEU A 1 185 ? -5.564 -14.214 0.527 1.00 78.06 185 LEU A O 1
ATOM 1465 N N . SER A 1 186 ? -7.219 -12.740 0.176 1.00 75.88 186 SER A N 1
ATOM 1466 C CA . SER A 1 186 ? -7.566 -13.245 -1.150 1.00 75.88 186 SER A CA 1
ATOM 1467 C C . SER A 1 186 ? -7.449 -12.126 -2.170 1.00 75.88 186 SER A C 1
ATOM 1469 O O . SER A 1 186 ? -8.264 -11.206 -2.178 1.00 75.88 186 SER A O 1
ATOM 1471 N N . LEU A 1 187 ? -6.448 -12.227 -3.048 1.00 76.62 187 LEU A N 1
ATOM 1472 C CA . LEU A 1 187 ? -6.376 -11.373 -4.228 1.00 76.62 187 LEU A CA 1
ATOM 1473 C C . LEU A 1 187 ? -7.572 -11.670 -5.144 1.00 76.62 187 LEU A C 1
ATOM 1475 O O . LEU A 1 187 ? -7.750 -12.848 -5.498 1.00 76.62 187 LEU A O 1
ATOM 1479 N N . PRO A 1 188 ? -8.353 -10.647 -5.535 1.00 71.19 188 PRO A N 1
ATOM 1480 C CA . PRO A 1 188 ? -9.417 -10.796 -6.516 1.00 71.19 188 PRO A CA 1
ATOM 1481 C C . PRO A 1 188 ? -8.861 -11.267 -7.871 1.00 71.19 188 PRO A C 1
ATOM 1483 O O . PRO A 1 188 ? -7.693 -11.035 -8.194 1.00 71.19 188 PRO A O 1
ATOM 1486 N N . ASP A 1 189 ? -9.680 -11.953 -8.670 1.00 69.88 189 ASP A N 1
ATOM 1487 C CA . ASP A 1 189 ? -9.214 -12.661 -9.874 1.00 69.88 189 ASP A CA 1
ATOM 1488 C C . ASP A 1 189 ? -8.575 -11.739 -10.930 1.00 69.88 189 ASP A C 1
ATOM 1490 O O . ASP A 1 189 ? -7.632 -12.138 -11.616 1.00 69.88 189 ASP A O 1
ATOM 1494 N N . ASN A 1 190 ? -9.009 -10.478 -11.013 1.00 63.44 190 ASN A N 1
ATOM 1495 C CA . ASN A 1 190 ? -8.423 -9.455 -11.888 1.00 63.44 190 ASN A CA 1
ATOM 1496 C C . ASN A 1 190 ? -6.963 -9.115 -11.540 1.00 63.44 190 ASN A C 1
ATOM 1498 O O . ASN A 1 190 ? -6.225 -8.688 -12.423 1.00 63.44 190 ASN A O 1
ATOM 1502 N N . TYR A 1 191 ? -6.520 -9.359 -10.304 1.00 65.06 191 TYR A N 1
ATOM 1503 C CA . TYR A 1 191 ? -5.136 -9.136 -9.868 1.00 65.06 191 TYR A CA 1
ATOM 1504 C C . TYR A 1 191 ? -4.238 -10.366 -10.048 1.00 65.06 191 TYR A C 1
ATOM 1506 O O . TYR A 1 191 ? -3.019 -10.265 -9.938 1.00 65.06 191 TYR A O 1
ATOM 1514 N N . ARG A 1 192 ? -4.818 -11.534 -10.354 1.00 62.47 192 ARG A N 1
ATOM 1515 C CA . ARG A 1 192 ? -4.064 -12.776 -10.595 1.00 62.47 192 ARG A CA 1
ATOM 1516 C C . ARG A 1 192 ? -3.576 -12.899 -12.038 1.00 62.47 192 ARG A C 1
ATOM 1518 O O . ARG A 1 192 ? -2.572 -13.555 -12.285 1.00 62.47 192 ARG A O 1
ATOM 1525 N N . LEU A 1 193 ? -4.284 -12.276 -12.980 1.00 51.66 193 LEU A N 1
ATOM 1526 C CA . LEU A 1 193 ? -4.040 -12.407 -14.422 1.00 51.66 193 LEU A CA 1
ATOM 1527 C C . LEU A 1 193 ? -3.000 -11.413 -14.975 1.00 51.66 193 LEU A C 1
ATOM 1529 O O . LEU A 1 193 ? -2.514 -11.615 -16.083 1.00 51.66 193 LEU A O 1
ATOM 1533 N N . GLY A 1 194 ? -2.653 -10.362 -14.222 1.00 48.75 194 GLY A N 1
ATOM 1534 C CA . GLY A 1 194 ? -1.684 -9.333 -14.632 1.00 48.75 194 GLY A CA 1
ATOM 1535 C C . GLY A 1 194 ? -0.212 -9.687 -14.382 1.00 48.75 194 GLY A C 1
ATOM 1536 O O . GLY A 1 194 ? 0.674 -8.988 -14.863 1.00 48.75 194 GLY A O 1
ATOM 1537 N N . ILE A 1 195 ? 0.069 -10.778 -13.661 1.00 51.75 195 ILE A N 1
ATOM 1538 C CA . ILE A 1 195 ? 1.437 -11.242 -13.398 1.00 51.75 195 ILE A CA 1
ATOM 1539 C C . ILE A 1 195 ? 1.903 -12.058 -14.612 1.00 51.75 195 ILE A C 1
ATOM 1541 O O . ILE A 1 195 ? 1.837 -13.287 -14.626 1.00 51.75 195 ILE A O 1
ATOM 1545 N N . ILE A 1 196 ? 2.301 -11.370 -15.681 1.00 44.72 196 ILE A N 1
ATOM 1546 C CA . ILE A 1 196 ? 2.897 -12.013 -16.857 1.00 44.72 196 ILE A CA 1
ATOM 1547 C C . ILE A 1 196 ? 4.319 -12.469 -16.468 1.00 44.72 196 ILE A C 1
ATOM 1549 O O . ILE A 1 196 ? 5.123 -11.672 -15.987 1.00 44.72 196 ILE A O 1
ATOM 1553 N N . ASN A 1 197 ? 4.586 -13.774 -16.602 1.00 42.78 197 ASN A N 1
ATOM 1554 C CA . ASN A 1 197 ? 5.827 -14.456 -16.190 1.00 42.78 197 ASN A CA 1
ATOM 1555 C C . ASN A 1 197 ? 7.060 -14.134 -17.037 1.00 42.78 197 ASN A C 1
ATOM 1557 O O . ASN A 1 197 ? 6.899 -14.057 -18.274 1.00 42.78 197 ASN A O 1
#

Solvent-accessible surface area (backbone atoms only — not comparable to full-atom values): 12331 Å² total; per-residue (Å²): 135,86,83,83,87,82,88,81,87,86,79,90,86,82,86,79,81,81,79,83,79,85,71,82,74,79,80,75,82,73,73,80,84,59,82,80,55,96,67,72,70,40,46,56,91,75,55,75,84,89,45,63,69,67,67,37,64,32,40,35,19,41,36,77,37,67,72,76,55,57,80,61,91,72,70,82,71,90,71,76,94,79,71,62,89,77,77,73,63,41,37,33,44,36,39,40,33,87,93,51,63,49,33,38,37,39,37,35,44,77,55,95,59,26,32,42,46,28,36,32,73,43,59,45,90,54,47,62,54,57,75,76,23,52,72,32,41,64,39,65,45,18,70,37,57,53,52,59,52,52,68,69,50,81,69,48,68,38,29,91,88,47,85,38,30,24,54,52,44,49,52,55,36,51,53,53,52,28,68,77,47,76,44,77,73,49,83,58,71,80,70,65,72,70,70,66,130

Organism: NCBI:txid27404

Nearest PDB structures (foldseek):
  2vu4-assembly1_A  TM=4.306E-01  e=9.706E-01  Spinacia oleracea
  2xb3-assembly1_A  TM=3.989E-01  e=5.629E+00  Thermosynechococcus vestitus BP-1
  1tu1-assembly1_A  TM=2.837E-01  e=7.546E+00  Pseudomonas aeruginosa PAO1

Secondary structure (DSSP, 8-state):
---PPP---------------------------PPP-----EEGGGS-S------EEEEEEEEEE-TTSS----------TTS-TTSS-EEEEEEE-TT-SEEEEEEEEEETTEEEEEEEEEEGGGTHHHHTSEEEEEEEE-HHHHHHHHTTS--EE--TTSSSSHHHHHHHHHHHHHHHHT------HHHHSS---

pLDDT: mean 72.24, std 22.62, range [29.38, 95.69]

Sequence (197 aa):
MGDFPQKLLGSSVAISKRVVNSIFSPYSSSQSSAPSLKVKVVKLQECPEIFDGQPREAKLAIRATDLECWKSSFRPVEEPSNTDPKAIQHWALVVYFPLGKIIHFFEGWDDDGQLQAGRAQIAFEYIEIFNKSDYIGTVVTSPRQLLEIAKQVKTGKYSALGRNNCQTWLVEYLERININCGSCLSLPDNYRLGIIN